Protein AF-A0A376P3B3-F1 (afdb_monomer_lite)

Radius of gyration: 31.74 Å; chains: 1; bounding box: 88×54×71 Å

pLDDT: mean 83.23, std 18.81, range [25.05, 98.31]

Organism: Escherichia coli (NCBI:txid562)

Structure (mmCIF, N/CA/C/O backbone):
data_AF-A0A376P3B3-F1
#
_entry.id   AF-A0A376P3B3-F1
#
loop_
_atom_site.group_PDB
_atom_site.id
_atom_site.type_symbol
_atom_site.label_atom_id
_atom_site.label_alt_id
_atom_site.label_comp_id
_atom_site.label_asym_id
_atom_site.label_entity_id
_atom_site.label_seq_id
_atom_site.pdbx_PDB_ins_code
_atom_site.Cartn_x
_atom_site.Cartn_y
_atom_site.Cartn_z
_atom_site.occupancy
_atom_site.B_iso_or_equiv
_atom_site.auth_seq_id
_atom_site.auth_comp_id
_atom_site.auth_asym_id
_atom_site.auth_atom_id
_atom_site.pdbx_PDB_model_num
ATOM 1 N N . MET A 1 1 ? 23.261 7.729 0.129 1.00 35.28 1 MET A N 1
ATOM 2 C CA . MET A 1 1 ? 24.412 8.262 -0.631 1.00 35.28 1 MET A CA 1
ATOM 3 C C . MET A 1 1 ? 24.903 7.126 -1.506 1.00 35.28 1 MET A C 1
ATOM 5 O O . MET A 1 1 ? 25.152 6.069 -0.953 1.00 35.28 1 MET A O 1
ATOM 9 N N . SER A 1 2 ? 24.934 7.282 -2.832 1.00 41.91 2 SER A N 1
ATOM 10 C CA . SER A 1 2 ? 25.431 6.226 -3.726 1.00 41.91 2 SER A CA 1
ATOM 11 C C . SER A 1 2 ? 26.953 6.179 -3.606 1.00 41.91 2 SER A C 1
ATOM 13 O O . SER A 1 2 ? 27.633 7.089 -4.082 1.00 41.91 2 SER A O 1
ATOM 15 N N . THR A 1 3 ? 27.486 5.179 -2.913 1.00 54.81 3 THR A N 1
ATOM 16 C CA . THR A 1 3 ? 28.921 4.885 -2.882 1.00 54.81 3 THR A CA 1
ATOM 17 C C . THR A 1 3 ? 29.342 4.426 -4.276 1.00 54.81 3 THR A C 1
ATOM 19 O O . THR A 1 3 ? 28.681 3.592 -4.890 1.00 54.81 3 THR A O 1
ATOM 22 N N . LYS A 1 4 ? 30.383 5.046 -4.846 1.00 75.31 4 LYS A N 1
ATOM 23 C CA . LYS A 1 4 ? 30.971 4.575 -6.110 1.00 75.31 4 LYS A CA 1
ATOM 24 C C . LYS A 1 4 ? 31.508 3.154 -5.887 1.00 75.31 4 LYS A C 1
ATOM 26 O O . LYS A 1 4 ? 32.088 2.937 -4.823 1.00 75.31 4 LYS A O 1
ATOM 31 N N . PRO A 1 5 ? 31.360 2.231 -6.852 1.00 83.19 5 PRO A N 1
ATOM 32 C CA . PRO A 1 5 ? 31.843 0.868 -6.686 1.00 83.19 5 PRO A CA 1
ATOM 33 C C . PRO A 1 5 ? 33.360 0.861 -6.475 1.00 83.19 5 PRO A C 1
ATOM 35 O O . PRO A 1 5 ? 34.105 1.568 -7.161 1.00 83.19 5 PRO A O 1
ATOM 38 N N . LEU A 1 6 ? 33.803 0.088 -5.487 1.00 90.88 6 LEU A N 1
ATOM 39 C CA . LEU A 1 6 ? 35.199 -0.043 -5.091 1.00 90.88 6 LEU A CA 1
ATOM 40 C C . LEU A 1 6 ? 35.770 -1.330 -5.662 1.00 90.88 6 LEU A C 1
ATOM 42 O O . LEU A 1 6 ? 35.163 -2.385 -5.525 1.00 90.88 6 LEU A O 1
ATOM 46 N N . PHE A 1 7 ? 36.964 -1.248 -6.243 1.00 94.38 7 PHE A N 1
ATOM 47 C CA . PHE A 1 7 ? 37.738 -2.410 -6.661 1.00 94.38 7 PHE A CA 1
ATOM 48 C C . PHE A 1 7 ? 38.945 -2.546 -5.733 1.00 94.38 7 PHE A C 1
ATOM 50 O O . PHE A 1 7 ? 39.816 -1.673 -5.702 1.00 94.38 7 PHE A O 1
ATOM 57 N N . LEU A 1 8 ? 38.967 -3.601 -4.921 1.00 95.69 8 LEU A N 1
ATOM 58 C CA . LEU A 1 8 ? 40.004 -3.835 -3.922 1.00 95.69 8 LEU A CA 1
ATOM 59 C C . LEU A 1 8 ? 40.966 -4.924 -4.377 1.00 95.69 8 LEU A C 1
ATOM 61 O O . LEU A 1 8 ? 40.551 -5.986 -4.828 1.00 95.69 8 LEU A O 1
ATOM 65 N N . LEU A 1 9 ? 42.256 -4.677 -4.162 1.00 94.81 9 LEU A N 1
ATOM 66 C CA . LEU A 1 9 ? 43.344 -5.628 -4.354 1.00 94.81 9 LEU A CA 1
ATOM 67 C C . LEU A 1 9 ? 43.985 -5.967 -3.006 1.00 94.81 9 LEU A C 1
ATOM 69 O O . LEU A 1 9 ? 44.394 -5.074 -2.258 1.00 94.81 9 LEU A O 1
ATOM 73 N N . ARG A 1 10 ? 44.184 -7.259 -2.734 1.00 94.19 10 ARG A N 1
ATOM 74 C CA . ARG A 1 10 ? 45.140 -7.734 -1.726 1.00 94.19 10 ARG A CA 1
ATOM 75 C C . ARG A 1 10 ? 46.281 -8.468 -2.407 1.00 94.19 10 ARG A C 1
ATOM 77 O O . ARG A 1 10 ? 46.116 -9.578 -2.907 1.00 94.19 10 ARG A O 1
ATOM 84 N N . LYS A 1 11 ? 47.466 -7.856 -2.361 1.00 92.00 11 LYS A N 1
ATOM 85 C CA . LYS A 1 11 ? 48.693 -8.495 -2.841 1.00 92.00 11 LYS A CA 1
ATOM 86 C C . LYS A 1 11 ? 49.168 -9.567 -1.871 1.00 92.00 11 LYS A C 1
ATOM 88 O O . LYS A 1 11 ? 49.251 -9.320 -0.663 1.00 92.00 11 LYS A O 1
ATOM 93 N N . ALA A 1 12 ? 49.522 -10.729 -2.394 1.00 92.50 12 ALA A N 1
ATOM 94 C CA . ALA A 1 12 ? 50.150 -11.791 -1.635 1.00 92.50 12 ALA A CA 1
ATOM 95 C C . ALA A 1 12 ? 51.616 -11.447 -1.329 1.00 92.50 12 ALA A C 1
ATOM 97 O O . ALA A 1 12 ? 52.334 -10.797 -2.096 1.00 92.50 12 ALA A O 1
ATOM 98 N N . LYS A 1 13 ? 52.103 -11.890 -0.170 1.00 90.88 13 LYS A N 1
ATOM 99 C CA . LYS A 1 13 ? 53.523 -11.810 0.178 1.00 90.88 13 LYS A CA 1
ATOM 100 C C . LYS A 1 13 ? 54.270 -12.863 -0.624 1.00 90.88 13 LYS A C 1
ATOM 102 O O . LYS A 1 13 ? 53.897 -14.033 -0.590 1.00 90.88 13 LYS A O 1
ATOM 107 N N . LYS A 1 14 ? 55.391 -12.484 -1.242 1.00 86.06 14 LYS A N 1
ATOM 108 C CA . LYS A 1 14 ? 56.241 -13.407 -2.021 1.00 86.06 14 LYS A CA 1
ATOM 109 C C . LYS A 1 14 ? 56.625 -14.682 -1.254 1.00 86.06 14 LYS A C 1
ATOM 111 O O . LYS A 1 14 ? 56.732 -15.740 -1.854 1.00 86.06 14 LYS A O 1
ATOM 116 N N . SER A 1 15 ? 56.786 -14.597 0.069 1.00 84.62 15 SER A N 1
ATOM 117 C CA . SER A 1 15 ? 57.111 -15.735 0.941 1.00 84.62 15 SER A CA 1
ATOM 118 C C . SER A 1 15 ? 55.970 -16.742 1.140 1.00 84.62 15 SER A C 1
ATOM 120 O O . SER A 1 15 ? 56.205 -17.793 1.721 1.00 84.62 15 SER A O 1
ATOM 122 N N . SER A 1 16 ? 54.741 -16.415 0.731 1.00 87.19 16 SER A N 1
ATOM 123 C CA . SER A 1 16 ? 53.567 -17.277 0.913 1.00 87.19 16 SER A CA 1
ATOM 124 C C . SER A 1 16 ? 53.289 -18.210 -0.266 1.00 87.19 16 SER A C 1
ATOM 126 O O . SER A 1 16 ? 52.623 -19.218 -0.071 1.00 87.19 16 SER A O 1
ATOM 128 N N . GLY A 1 17 ? 53.791 -17.889 -1.465 1.00 84.19 17 GLY A N 1
ATOM 129 C CA . GLY A 1 17 ? 53.490 -18.640 -2.691 1.00 84.19 17 GLY A CA 1
ATOM 130 C C . GLY A 1 17 ? 52.036 -18.529 -3.172 1.00 84.19 17 GLY A C 1
ATOM 131 O O . GLY A 1 17 ? 51.655 -19.243 -4.092 1.00 84.19 17 GLY A O 1
ATOM 132 N N . GLU A 1 18 ? 51.231 -17.659 -2.558 1.00 90.19 18 GLU A N 1
ATOM 133 C CA . GLU A 1 18 ? 49.815 -17.481 -2.881 1.00 90.19 18 GLU A CA 1
ATOM 134 C C . GLU A 1 18 ? 49.608 -16.466 -4.021 1.00 90.19 18 GLU A C 1
ATOM 136 O O . GLU A 1 18 ? 50.423 -15.549 -4.168 1.00 90.19 18 GLU A O 1
ATOM 141 N N . PRO A 1 19 ? 48.518 -16.580 -4.804 1.00 91.06 19 PRO A N 1
ATOM 142 C CA . PRO A 1 19 ? 48.151 -15.577 -5.797 1.00 91.06 19 PRO A CA 1
ATOM 143 C C . PRO A 1 19 ? 47.560 -14.323 -5.139 1.00 91.06 19 PRO A C 1
ATOM 145 O O . PRO A 1 19 ? 46.942 -14.394 -4.069 1.00 91.06 19 PRO A O 1
ATOM 148 N N . ASP A 1 20 ? 47.732 -13.182 -5.811 1.00 93.06 20 ASP A N 1
ATOM 149 C CA . ASP A 1 20 ? 47.011 -11.943 -5.510 1.00 93.06 20 ASP A CA 1
ATOM 150 C C . ASP A 1 20 ? 45.500 -12.161 -5.663 1.00 93.06 20 ASP A C 1
ATOM 152 O O . ASP A 1 20 ? 45.063 -13.032 -6.412 1.00 93.06 20 ASP A O 1
ATOM 156 N N . VAL A 1 21 ? 44.697 -11.367 -4.960 1.00 94.62 21 VAL A N 1
ATOM 157 C CA . VAL A 1 21 ? 43.237 -11.472 -5.033 1.00 94.62 21 VAL A CA 1
ATOM 158 C C . VAL A 1 21 ? 42.595 -10.109 -5.208 1.00 94.62 21 VAL A C 1
ATOM 160 O O . VAL A 1 21 ? 43.044 -9.122 -4.612 1.00 94.62 21 VAL A O 1
ATOM 163 N N . VAL A 1 22 ? 41.521 -10.070 -5.987 1.00 94.56 22 VAL A N 1
ATOM 164 C CA . VAL A 1 22 ? 40.686 -8.883 -6.150 1.00 94.56 22 VAL A CA 1
ATOM 165 C C . VAL A 1 22 ? 39.233 -9.170 -5.805 1.00 94.56 22 VAL A C 1
ATOM 167 O O . VAL A 1 22 ? 38.785 -10.311 -5.888 1.00 94.56 22 VAL A O 1
ATOM 170 N N . LEU A 1 23 ? 38.508 -8.131 -5.405 1.00 95.25 23 LEU A N 1
ATOM 171 C CA . LEU A 1 23 ? 37.059 -8.143 -5.218 1.00 95.25 23 LEU A CA 1
ATOM 172 C C . LEU A 1 23 ? 36.522 -6.746 -5.477 1.00 95.25 23 LEU A C 1
ATOM 174 O O . LEU A 1 23 ? 37.181 -5.759 -5.139 1.00 95.25 23 LEU A O 1
ATOM 178 N N . TRP A 1 24 ? 35.306 -6.662 -6.004 1.00 95.06 24 TRP A N 1
ATOM 179 C CA . TRP A 1 24 ? 34.604 -5.394 -6.097 1.00 95.06 24 TRP A CA 1
ATOM 180 C C . TRP A 1 24 ? 33.202 -5.458 -5.507 1.00 95.06 24 TRP A C 1
ATOM 182 O O . TRP A 1 24 ? 32.565 -6.510 -5.517 1.00 95.06 24 TRP A O 1
ATOM 192 N N . ALA A 1 25 ? 32.759 -4.328 -4.959 1.00 89.69 25 ALA A N 1
ATOM 193 C CA . ALA A 1 25 ? 31.427 -4.150 -4.393 1.00 89.69 25 ALA A CA 1
ATOM 194 C C . ALA A 1 25 ? 31.020 -2.672 -4.407 1.00 89.69 25 ALA A C 1
ATOM 196 O O . ALA A 1 25 ? 31.866 -1.774 -4.457 1.00 89.69 25 ALA A O 1
ATOM 197 N N . SER A 1 26 ? 29.718 -2.422 -4.327 1.00 86.62 26 SER A N 1
ATOM 198 C CA . SER A 1 26 ? 29.108 -1.088 -4.263 1.00 86.62 26 SER A CA 1
ATOM 199 C C . SER A 1 26 ? 28.959 -0.549 -2.830 1.00 86.62 26 SER A C 1
ATOM 201 O O . SER A 1 26 ? 28.267 0.449 -2.610 1.00 86.62 26 SER A O 1
ATOM 203 N N . ASP A 1 27 ? 29.624 -1.179 -1.859 1.00 85.38 27 ASP A N 1
ATOM 204 C CA . ASP A 1 27 ? 29.658 -0.784 -0.449 1.00 85.38 27 ASP A CA 1
ATOM 205 C C . ASP A 1 27 ? 30.809 0.195 -0.136 1.00 85.38 27 ASP A C 1
ATOM 207 O O . ASP A 1 27 ? 31.605 0.577 -0.998 1.00 85.38 27 ASP A O 1
ATOM 211 N N . ASP A 1 28 ? 30.917 0.624 1.123 1.00 88.38 28 ASP A N 1
ATOM 212 C CA . ASP A 1 28 ? 32.071 1.385 1.601 1.00 88.38 28 ASP A CA 1
ATOM 213 C C . ASP A 1 28 ? 33.344 0.511 1.707 1.00 88.38 28 ASP A C 1
ATOM 215 O O . ASP A 1 28 ? 33.310 -0.723 1.635 1.00 88.38 28 ASP A O 1
ATOM 219 N N . PHE A 1 29 ? 34.502 1.158 1.876 1.00 86.81 29 PHE A N 1
ATOM 220 C CA . PHE A 1 29 ? 35.804 0.481 1.900 1.00 86.81 29 PHE A CA 1
ATOM 221 C C . PHE A 1 29 ? 35.938 -0.529 3.048 1.00 86.81 29 PHE A C 1
ATOM 223 O O . PHE A 1 29 ? 36.559 -1.576 2.864 1.00 86.81 29 PHE A O 1
ATOM 230 N N . GLU A 1 30 ? 35.372 -0.242 4.221 1.00 88.94 30 GLU A N 1
ATOM 231 C CA . GLU A 1 30 ? 35.485 -1.092 5.408 1.00 88.94 30 GLU A CA 1
ATOM 232 C C . GLU A 1 30 ? 34.633 -2.358 5.255 1.00 88.94 30 GLU A C 1
ATOM 234 O O . GLU A 1 30 ? 35.120 -3.471 5.486 1.00 88.94 30 GLU A O 1
ATOM 239 N N . SER A 1 31 ? 33.406 -2.201 4.755 1.00 85.88 31 SER A N 1
ATOM 240 C CA . SER A 1 31 ? 32.497 -3.304 4.417 1.00 85.88 31 SER A CA 1
ATOM 241 C C . SER A 1 31 ? 33.056 -4.189 3.294 1.00 85.88 31 SER A C 1
ATOM 243 O O . SER A 1 31 ? 33.112 -5.418 3.422 1.00 85.88 31 SER A O 1
ATOM 245 N N . THR A 1 32 ? 33.569 -3.577 2.221 1.00 87.19 32 THR A N 1
ATOM 246 C CA . THR A 1 32 ? 34.170 -4.300 1.085 1.00 87.19 32 THR A CA 1
ATOM 247 C C . THR A 1 32 ? 35.456 -5.021 1.500 1.00 87.19 32 THR A C 1
ATOM 249 O O . THR A 1 32 ? 35.669 -6.180 1.140 1.00 87.19 32 THR A O 1
ATOM 252 N N . SER A 1 33 ? 36.304 -4.385 2.320 1.00 89.44 33 SER A N 1
ATOM 253 C CA . SER A 1 33 ? 37.523 -5.017 2.841 1.00 89.44 33 SER A CA 1
ATOM 254 C C . SER A 1 33 ? 37.204 -6.175 3.785 1.00 89.44 33 SER A C 1
ATOM 256 O O . SER A 1 33 ? 37.917 -7.173 3.771 1.00 89.44 33 SER A O 1
ATOM 258 N N . THR A 1 34 ? 36.157 -6.066 4.605 1.00 91.06 34 THR A N 1
ATOM 259 C CA . THR A 1 34 ? 35.731 -7.147 5.506 1.00 91.06 34 THR A CA 1
ATOM 260 C C . THR A 1 34 ? 35.194 -8.338 4.714 1.00 91.06 34 THR A C 1
ATOM 262 O O . THR A 1 34 ? 35.509 -9.486 5.031 1.00 91.06 34 THR A O 1
ATOM 265 N N . THR A 1 35 ? 34.443 -8.074 3.642 1.00 88.81 35 THR A N 1
ATOM 266 C CA . THR A 1 35 ? 33.940 -9.101 2.718 1.00 88.81 35 THR A CA 1
ATOM 267 C C . THR A 1 35 ? 35.088 -9.822 2.013 1.00 88.81 35 THR A C 1
ATOM 269 O O . THR A 1 35 ? 35.137 -11.054 2.019 1.00 88.81 35 THR A O 1
ATOM 272 N N . LEU A 1 36 ? 36.066 -9.073 1.495 1.00 92.12 36 LEU A N 1
ATOM 273 C CA . LEU A 1 36 ? 37.284 -9.633 0.911 1.00 92.12 36 LEU A CA 1
ATOM 274 C C . LEU A 1 36 ? 38.049 -10.512 1.917 1.00 92.12 36 LEU A C 1
ATOM 276 O O . LEU A 1 36 ? 38.463 -11.617 1.572 1.00 92.12 36 LEU A O 1
ATOM 280 N N . ASP A 1 37 ? 38.190 -10.077 3.171 1.00 91.75 37 ASP A N 1
ATOM 281 C CA . ASP A 1 37 ? 38.901 -10.831 4.215 1.00 91.75 37 ASP A CA 1
ATOM 282 C C . ASP A 1 37 ? 38.180 -12.127 4.586 1.00 91.75 37 ASP A C 1
ATOM 284 O O . ASP A 1 37 ? 38.808 -13.184 4.700 1.00 91.75 37 ASP A O 1
ATOM 288 N N . TYR A 1 38 ? 36.856 -12.059 4.734 1.00 92.56 38 TYR A N 1
ATOM 289 C CA . TYR A 1 38 ? 36.014 -13.218 5.006 1.00 92.56 38 TYR A CA 1
ATOM 290 C C . TYR A 1 38 ? 36.111 -14.259 3.887 1.00 92.56 38 TYR A C 1
ATOM 292 O O . TYR A 1 38 ? 36.346 -15.437 4.163 1.00 92.56 38 TYR A O 1
ATOM 300 N N . LEU A 1 39 ? 35.971 -13.839 2.627 1.00 87.81 39 LEU A N 1
ATOM 301 C CA . LEU A 1 39 ? 36.014 -14.743 1.477 1.00 87.81 39 LEU A CA 1
ATOM 302 C C . LEU A 1 39 ? 37.406 -15.340 1.275 1.00 87.81 39 LEU A C 1
ATOM 304 O O . LEU A 1 39 ? 37.529 -16.532 0.981 1.00 87.81 39 LEU A O 1
ATOM 308 N N . LEU A 1 40 ? 38.458 -14.560 1.525 1.00 92.19 40 LEU A N 1
ATOM 309 C CA . LEU A 1 40 ? 39.828 -15.053 1.495 1.00 92.19 40 LEU A CA 1
ATOM 310 C C . LEU A 1 40 ? 40.051 -16.159 2.541 1.00 92.19 40 LEU A C 1
ATOM 312 O O . LEU A 1 40 ? 40.581 -17.220 2.211 1.00 92.19 40 LEU A O 1
ATOM 316 N N . VAL A 1 41 ? 39.589 -15.965 3.780 1.00 91.25 41 VAL A N 1
ATOM 317 C CA . VAL A 1 41 ? 39.673 -16.996 4.831 1.00 91.25 41 VAL A CA 1
ATOM 318 C C . VAL A 1 41 ? 38.801 -18.207 4.497 1.00 91.25 41 VAL A C 1
ATOM 320 O O . VAL A 1 41 ? 39.243 -19.345 4.661 1.00 91.25 41 VAL A O 1
ATOM 323 N N . LYS A 1 42 ? 37.593 -17.988 3.967 1.00 89.88 42 LYS A N 1
ATOM 324 C CA . LYS A 1 42 ? 36.675 -19.049 3.526 1.00 89.88 42 LYS A CA 1
ATOM 325 C C . LYS A 1 42 ? 37.273 -19.908 2.407 1.00 89.88 42 LYS A C 1
ATOM 327 O O . LYS A 1 42 ? 37.024 -21.108 2.374 1.00 89.88 42 LYS A O 1
ATOM 332 N N . SER A 1 43 ? 38.108 -19.325 1.544 1.00 86.62 43 SER A N 1
ATOM 333 C CA . SER A 1 43 ? 38.871 -20.050 0.515 1.00 86.62 43 SER A CA 1
ATOM 334 C C . SER A 1 43 ? 40.048 -20.877 1.068 1.00 86.62 43 SER A C 1
ATOM 336 O O . SER A 1 43 ? 40.778 -21.509 0.308 1.00 86.62 43 SER A O 1
ATOM 338 N N . GLY A 1 44 ? 40.246 -20.886 2.393 1.00 86.31 44 GLY A N 1
ATOM 339 C CA . GLY A 1 44 ? 41.294 -21.646 3.076 1.00 86.31 44 GLY A CA 1
ATOM 340 C C . GLY A 1 44 ? 42.637 -20.920 3.184 1.00 86.31 44 GLY A C 1
ATOM 341 O O . GLY A 1 44 ? 43.608 -21.511 3.660 1.00 86.31 44 GLY A O 1
ATOM 342 N N . LYS A 1 45 ? 42.720 -19.646 2.775 1.00 90.12 45 LYS A N 1
ATOM 343 C CA . LYS A 1 45 ? 43.965 -18.867 2.802 1.00 90.12 45 LYS A CA 1
ATOM 344 C C . LYS A 1 45 ? 44.096 -18.038 4.079 1.00 90.12 45 LYS A C 1
ATOM 346 O O . LYS A 1 45 ? 43.121 -17.564 4.658 1.00 90.12 45 LYS A O 1
ATOM 351 N N . LYS A 1 46 ? 45.333 -17.844 4.546 1.00 89.25 46 LYS A N 1
ATOM 352 C CA . LYS A 1 46 ? 45.613 -17.071 5.767 1.00 89.25 46 LYS A CA 1
ATOM 353 C C . LYS A 1 46 ? 45.782 -15.593 5.444 1.00 89.25 46 LYS A C 1
ATOM 355 O O . LYS A 1 46 ? 46.664 -15.234 4.671 1.00 89.25 46 LYS A O 1
ATOM 360 N N . LEU A 1 47 ? 45.048 -14.724 6.136 1.00 89.31 47 LEU A N 1
ATOM 361 C CA . LEU A 1 47 ? 45.148 -13.269 5.960 1.00 89.31 47 LEU A CA 1
ATOM 362 C C . LEU A 1 47 ? 46.577 -12.729 6.187 1.00 89.31 47 LEU A C 1
ATOM 364 O O . LEU A 1 47 ? 46.999 -11.780 5.533 1.00 89.31 47 LEU A O 1
ATOM 368 N N . SER A 1 48 ? 47.363 -13.379 7.057 1.00 90.81 48 SER A N 1
ATOM 369 C CA . SER A 1 48 ? 48.774 -13.046 7.319 1.00 90.81 48 SER A CA 1
ATOM 370 C C . SER A 1 48 ? 49.688 -13.173 6.095 1.00 90.81 48 SER A C 1
ATOM 372 O O . SER A 1 48 ? 50.771 -12.577 6.084 1.00 90.81 48 SER A O 1
ATOM 374 N N . ASN A 1 49 ? 49.268 -13.938 5.084 1.00 92.25 49 ASN A N 1
ATOM 375 C CA . ASN A 1 49 ? 49.993 -14.135 3.830 1.00 92.25 49 ASN A CA 1
ATOM 376 C C . ASN A 1 49 ? 49.810 -12.965 2.858 1.00 92.25 49 ASN A C 1
ATOM 378 O O . ASN A 1 49 ? 50.531 -12.894 1.872 1.00 92.25 49 ASN A O 1
ATOM 382 N N . TYR A 1 50 ? 48.910 -12.027 3.154 1.00 93.50 50 TYR A N 1
ATOM 383 C CA . TYR A 1 50 ? 48.561 -10.907 2.289 1.00 93.50 50 TYR A CA 1
ATOM 384 C C . TYR A 1 50 ? 48.945 -9.569 2.928 1.00 93.50 50 TYR A C 1
ATOM 386 O O . TYR A 1 50 ? 49.080 -9.444 4.150 1.00 93.50 50 TYR A O 1
ATOM 394 N N . PHE A 1 51 ? 49.159 -8.554 2.095 1.00 90.94 51 PHE A N 1
ATOM 395 C CA . PHE A 1 51 ? 49.208 -7.161 2.534 1.00 90.94 51 PHE A CA 1
ATOM 396 C C . PHE A 1 51 ? 47.788 -6.628 2.789 1.00 90.94 51 PHE A C 1
ATOM 398 O O . PHE A 1 51 ? 46.793 -7.302 2.513 1.00 90.94 51 PHE A O 1
ATOM 405 N N . LYS A 1 52 ? 47.688 -5.419 3.356 1.00 89.25 52 LYS A N 1
ATOM 406 C CA . LYS A 1 52 ? 46.395 -4.743 3.537 1.00 89.25 52 LYS A CA 1
ATOM 407 C C . LYS A 1 52 ? 45.729 -4.495 2.180 1.00 89.25 52 LYS A C 1
ATOM 409 O O . LYS A 1 52 ? 46.430 -4.309 1.186 1.00 89.25 52 LYS A O 1
ATOM 414 N N . ALA A 1 53 ? 44.397 -4.486 2.168 1.00 91.38 53 ALA A N 1
ATOM 415 C CA . ALA A 1 53 ? 43.624 -4.160 0.977 1.00 91.38 53 ALA A CA 1
ATOM 416 C C . ALA A 1 53 ? 43.933 -2.733 0.504 1.00 91.38 53 ALA A C 1
ATOM 418 O O . ALA A 1 53 ? 44.065 -1.815 1.318 1.00 91.38 53 ALA A O 1
ATOM 419 N N . VAL A 1 54 ? 44.048 -2.562 -0.809 1.00 90.06 54 VAL A N 1
ATOM 420 C CA . VAL A 1 54 ? 44.251 -1.272 -1.472 1.00 90.06 54 VAL A CA 1
ATOM 421 C C . VAL A 1 54 ? 43.142 -1.094 -2.497 1.00 90.06 54 VAL A C 1
ATOM 423 O O . VAL A 1 54 ? 42.875 -2.012 -3.269 1.00 90.06 54 VAL A O 1
ATOM 426 N N . ALA A 1 55 ? 42.504 0.074 -2.502 1.00 90.75 55 ALA A N 1
ATOM 427 C CA . ALA A 1 55 ? 41.556 0.437 -3.546 1.00 90.75 55 ALA A CA 1
ATOM 428 C C . ALA A 1 55 ? 42.314 0.883 -4.798 1.00 90.75 55 ALA A C 1
ATOM 430 O O . ALA A 1 55 ? 43.208 1.724 -4.706 1.00 90.75 55 ALA A O 1
ATOM 431 N N . THR A 1 56 ? 41.950 0.323 -5.946 1.00 89.88 56 THR A N 1
ATOM 432 C CA . THR A 1 56 ? 42.462 0.711 -7.265 1.00 89.88 56 THR A CA 1
ATOM 433 C C . THR A 1 56 ? 41.359 1.408 -8.062 1.00 89.88 56 THR A C 1
ATOM 435 O O . THR A 1 56 ? 40.194 1.405 -7.657 1.00 89.88 56 THR A O 1
ATOM 438 N N . ASN A 1 57 ? 41.696 1.983 -9.217 1.00 86.94 57 ASN A N 1
ATOM 439 C CA . ASN A 1 57 ? 40.681 2.448 -10.158 1.00 86.94 57 ASN A CA 1
ATOM 440 C C . ASN A 1 57 ? 39.811 1.263 -10.591 1.00 86.94 57 ASN A C 1
ATOM 442 O O . ASN A 1 57 ? 40.310 0.147 -10.768 1.00 86.94 57 ASN A O 1
ATOM 446 N N . PHE A 1 58 ? 38.510 1.511 -10.739 1.00 86.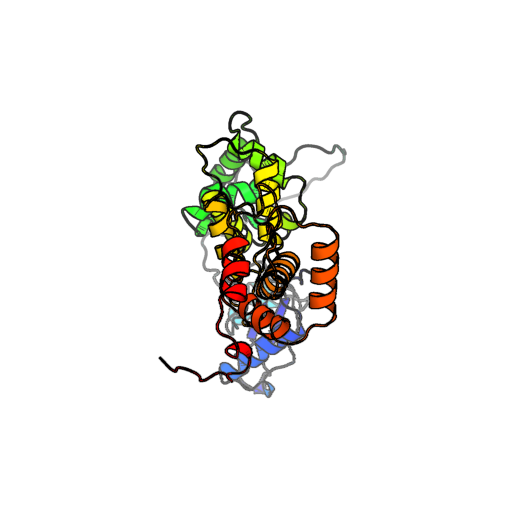38 58 PHE A N 1
ATOM 447 C CA . PHE A 1 58 ? 37.571 0.483 -11.163 1.00 86.38 58 PHE A CA 1
ATOM 448 C C . PHE A 1 58 ? 37.851 0.119 -12.634 1.00 86.38 58 PHE A C 1
ATOM 450 O O . PHE A 1 58 ? 37.770 1.009 -13.486 1.00 86.38 58 PHE A O 1
ATOM 457 N N . PRO A 1 59 ? 38.214 -1.138 -12.949 1.00 84.69 59 PRO A N 1
ATOM 458 C CA . PRO A 1 59 ? 38.519 -1.540 -14.315 1.00 84.69 59 PRO A CA 1
ATOM 459 C C . PRO A 1 59 ? 37.250 -1.509 -15.170 1.00 84.69 59 PRO A C 1
ATOM 461 O O . PRO A 1 59 ? 36.207 -2.004 -14.753 1.00 84.69 59 PRO A O 1
ATOM 464 N N . VAL A 1 60 ? 37.335 -0.956 -16.379 1.00 81.31 60 VAL A N 1
ATOM 465 C CA . VAL A 1 60 ? 36.235 -0.981 -17.355 1.00 81.31 60 VAL A CA 1
ATOM 466 C C . VAL A 1 60 ? 36.537 -2.082 -18.366 1.00 81.31 60 VAL A C 1
ATOM 468 O O . VAL A 1 60 ? 37.095 -1.826 -19.430 1.00 81.31 60 VAL A O 1
ATOM 471 N N . VAL A 1 61 ? 36.248 -3.324 -17.977 1.00 81.00 61 VAL A N 1
ATOM 472 C CA . VAL A 1 61 ? 36.488 -4.532 -18.781 1.00 81.00 61 VAL A CA 1
ATOM 473 C C . VAL A 1 61 ? 35.299 -5.486 -18.663 1.00 81.00 61 VAL A C 1
ATOM 475 O O . VAL A 1 61 ? 34.537 -5.419 -17.698 1.00 81.00 61 VAL A O 1
ATO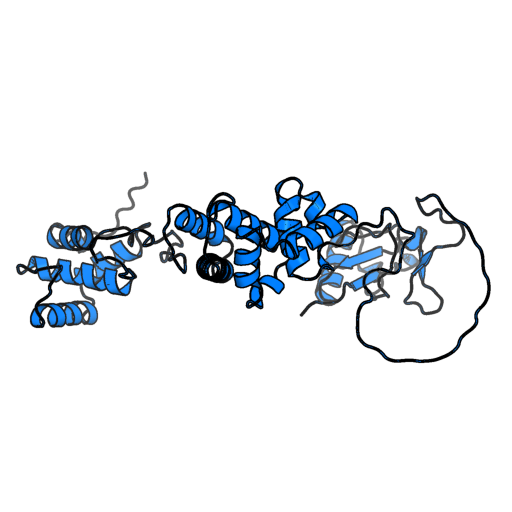M 478 N N . ASN A 1 62 ? 35.130 -6.359 -19.654 1.00 73.25 62 ASN A N 1
ATOM 479 C CA . ASN A 1 62 ? 33.952 -7.224 -19.774 1.00 73.25 62 ASN A CA 1
ATOM 480 C C . ASN A 1 62 ? 34.041 -8.520 -18.946 1.00 73.25 62 ASN A C 1
ATOM 482 O O . ASN A 1 62 ? 33.031 -9.192 -18.772 1.00 73.25 62 ASN A O 1
ATOM 486 N N . ASP A 1 63 ? 35.218 -8.868 -18.422 1.00 81.88 63 ASP A N 1
ATOM 487 C CA . ASP A 1 63 ? 35.504 -10.102 -17.678 1.00 81.88 63 ASP A CA 1
ATOM 488 C C . ASP A 1 63 ? 35.697 -9.858 -16.168 1.00 81.88 63 ASP A C 1
ATOM 490 O O . ASP A 1 63 ? 36.426 -10.583 -15.482 1.00 81.88 63 ASP A O 1
ATOM 494 N N . LEU A 1 64 ? 35.045 -8.818 -15.635 1.00 85.25 64 LEU A N 1
ATOM 495 C CA . LEU A 1 64 ? 34.975 -8.592 -14.193 1.00 85.25 64 LEU A CA 1
ATOM 496 C C . LEU A 1 64 ? 34.307 -9.793 -13.501 1.00 85.25 64 LEU A C 1
ATOM 498 O O . LEU A 1 64 ? 33.283 -10.283 -13.988 1.00 85.25 64 LEU A O 1
ATOM 502 N N . PRO A 1 65 ? 34.824 -10.243 -12.342 1.00 85.88 65 PRO A N 1
ATOM 503 C CA . PRO A 1 65 ? 34.120 -11.240 -11.545 1.00 85.88 65 PRO A CA 1
ATOM 504 C C . PRO A 1 65 ? 32.750 -10.699 -11.103 1.00 85.88 65 PRO A C 1
ATOM 506 O O . PRO A 1 65 ? 32.560 -9.479 -11.073 1.00 85.88 65 PRO A O 1
ATOM 509 N N . PRO A 1 66 ? 31.784 -11.555 -10.733 1.00 87.88 66 PRO A N 1
ATOM 510 C CA . PRO A 1 66 ? 30.536 -11.094 -10.134 1.00 87.88 66 PRO A CA 1
ATOM 511 C C . PRO A 1 66 ? 30.779 -10.223 -8.891 1.00 87.88 66 PRO A C 1
ATOM 513 O O . PRO A 1 66 ? 31.768 -10.390 -8.174 1.00 87.88 66 PRO A O 1
ATOM 516 N N . GLU A 1 67 ? 29.871 -9.281 -8.629 1.00 90.38 67 GLU A N 1
ATOM 517 C CA . GLU A 1 67 ? 29.971 -8.401 -7.461 1.00 90.38 67 GLU A CA 1
ATOM 518 C C . GLU A 1 67 ? 30.035 -9.214 -6.162 1.00 90.38 67 GLU A C 1
ATOM 520 O O . GLU A 1 67 ? 29.227 -10.116 -5.934 1.00 90.38 67 GLU A O 1
ATOM 525 N N . GLY A 1 68 ? 30.995 -8.888 -5.297 1.00 87.44 68 GLY A N 1
ATOM 526 C CA . GLY A 1 68 ? 31.204 -9.591 -4.036 1.00 87.44 68 GLY A CA 1
ATOM 527 C C . GLY A 1 68 ? 31.874 -10.962 -4.168 1.00 87.44 68 GLY A C 1
ATOM 528 O O . GLY A 1 68 ? 32.030 -11.638 -3.153 1.00 87.44 68 GLY A O 1
ATOM 529 N N . GLU A 1 69 ? 32.309 -11.377 -5.361 1.00 90.12 69 GLU A N 1
ATOM 530 C CA . GLU A 1 69 ? 33.116 -12.585 -5.552 1.00 90.12 69 GLU A CA 1
ATOM 531 C C . GLU A 1 69 ? 34.611 -12.251 -5.664 1.00 90.12 69 GLU A C 1
ATOM 533 O O . GLU A 1 69 ? 35.010 -11.217 -6.203 1.00 90.12 69 GLU A O 1
ATOM 538 N N . ILE A 1 70 ? 35.454 -13.127 -5.105 1.00 91.25 70 ILE A N 1
ATOM 539 C CA . ILE A 1 70 ? 36.912 -12.982 -5.170 1.00 91.25 70 ILE A CA 1
ATOM 540 C C . ILE A 1 70 ? 37.464 -13.632 -6.442 1.00 91.25 70 ILE A C 1
ATOM 542 O O . ILE A 1 70 ? 37.127 -14.774 -6.746 1.00 91.25 70 ILE A O 1
ATOM 546 N N . ASP A 1 71 ? 38.374 -12.947 -7.133 1.00 92.31 71 ASP A N 1
ATOM 547 C CA . ASP A 1 71 ? 39.110 -13.495 -8.278 1.00 92.31 71 ASP A CA 1
ATOM 548 C C . ASP A 1 71 ? 40.614 -13.558 -7.965 1.00 92.31 71 ASP A C 1
ATOM 550 O O . ASP A 1 71 ? 41.261 -12.542 -7.703 1.00 92.31 71 ASP A O 1
ATOM 554 N N . PHE A 1 72 ? 41.171 -14.773 -7.977 1.00 90.81 72 PHE A N 1
ATOM 555 C CA . PHE A 1 72 ? 42.608 -15.035 -7.807 1.00 90.81 72 PHE A CA 1
ATOM 556 C C . PHE A 1 72 ? 43.389 -15.017 -9.128 1.00 90.81 72 PHE A C 1
ATOM 558 O O . PHE A 1 72 ? 44.613 -14.917 -9.131 1.00 90.81 72 PHE A O 1
ATOM 565 N N . THR A 1 73 ? 42.683 -15.138 -10.249 1.00 89.62 73 THR A N 1
ATOM 566 C CA . THR A 1 73 ? 43.244 -15.215 -11.604 1.00 89.62 73 THR A CA 1
ATOM 567 C C . THR A 1 73 ? 43.297 -13.851 -12.287 1.00 89.62 73 THR A C 1
ATOM 569 O O . THR A 1 73 ? 43.935 -13.697 -13.325 1.00 89.62 73 THR A O 1
ATOM 572 N N . TRP A 1 74 ? 42.687 -12.825 -11.691 1.00 90.94 74 TRP A N 1
ATOM 573 C CA . TRP A 1 74 ? 42.680 -11.461 -12.219 1.00 90.94 74 TRP A CA 1
ATOM 574 C C . TRP A 1 74 ? 44.081 -10.945 -12.563 1.00 90.94 74 TRP A C 1
ATOM 576 O O . TRP A 1 74 ? 44.331 -10.469 -13.670 1.00 90.94 74 TRP A O 1
ATOM 586 N N . SER A 1 75 ? 45.030 -11.108 -11.637 1.00 87.69 75 SER A N 1
ATOM 587 C CA . SER A 1 75 ? 46.423 -10.689 -11.825 1.00 87.69 75 SER A CA 1
ATOM 588 C C . SER A 1 75 ? 47.186 -11.542 -12.847 1.00 87.69 75 SER A C 1
ATOM 590 O O . SER A 1 75 ? 48.332 -11.227 -13.171 1.00 87.69 75 SER A O 1
ATOM 592 N N . GLU A 1 76 ? 46.610 -12.631 -13.358 1.00 87.25 76 GLU A N 1
ATOM 593 C CA . GLU A 1 76 ? 47.165 -13.406 -14.473 1.00 87.25 76 GLU A CA 1
ATOM 594 C C . GLU A 1 76 ? 46.836 -12.743 -15.815 1.00 87.25 76 GLU A C 1
ATOM 596 O O . GLU A 1 76 ? 47.684 -12.752 -16.707 1.00 87.25 76 GLU A O 1
ATOM 601 N N . ARG A 1 77 ? 45.667 -12.091 -15.919 1.00 86.75 77 ARG A N 1
ATOM 602 C CA . ARG A 1 77 ? 45.191 -11.378 -17.118 1.00 86.75 77 ARG A CA 1
ATOM 603 C C . ARG A 1 77 ? 45.603 -9.907 -17.127 1.00 86.75 77 ARG A C 1
ATOM 605 O O . ARG A 1 77 ? 46.058 -9.391 -18.146 1.00 86.75 77 ARG A O 1
ATOM 612 N N . TYR A 1 78 ? 45.526 -9.252 -15.973 1.00 88.44 78 TYR A N 1
ATOM 613 C CA . TYR A 1 78 ? 45.765 -7.820 -15.826 1.00 88.44 78 TYR A CA 1
ATOM 614 C C . TYR A 1 78 ? 46.986 -7.528 -14.953 1.00 88.44 78 TYR A C 1
ATOM 616 O O . TYR A 1 78 ? 47.371 -8.296 -14.070 1.00 88.44 78 TYR A O 1
ATOM 624 N N . GLN A 1 79 ? 47.621 -6.387 -15.196 1.00 89.00 79 GLN A N 1
ATOM 625 C CA . GLN A 1 79 ? 48.678 -5.834 -14.356 1.00 89.00 79 GLN A CA 1
ATOM 626 C C . GLN A 1 79 ? 48.386 -4.371 -14.036 1.00 89.00 79 GLN A C 1
ATOM 628 O O . GLN A 1 79 ? 47.755 -3.671 -14.819 1.00 89.00 79 GLN A O 1
ATOM 633 N N . LEU A 1 80 ? 48.859 -3.895 -12.885 1.00 87.56 80 LEU A N 1
ATOM 634 C CA . LEU A 1 80 ? 48.786 -2.469 -12.581 1.00 87.56 80 LEU A CA 1
ATOM 635 C C . LEU A 1 80 ? 49.774 -1.695 -13.457 1.00 87.56 80 LEU A C 1
ATOM 637 O O . LEU A 1 80 ? 50.933 -2.100 -13.593 1.00 87.56 80 LEU A O 1
ATOM 641 N N . SER A 1 81 ? 49.315 -0.569 -13.996 1.00 83.94 81 SER A N 1
ATOM 642 C CA . SER A 1 81 ? 50.135 0.372 -14.752 1.00 83.94 81 SER A CA 1
ATOM 643 C C . SER A 1 81 ? 51.189 1.039 -13.852 1.00 83.94 81 SER A C 1
ATOM 645 O O . SER A 1 81 ? 51.257 0.822 -12.636 1.00 83.94 81 SER A O 1
ATOM 647 N N . LYS A 1 82 ? 52.019 1.911 -14.436 1.00 79.44 82 LYS A N 1
ATOM 648 C CA . LYS A 1 82 ? 53.037 2.679 -13.696 1.00 79.44 82 LYS A CA 1
ATOM 649 C C . LYS A 1 82 ? 52.451 3.550 -12.575 1.00 79.44 82 LYS A C 1
ATOM 651 O O . LYS A 1 82 ? 53.172 3.861 -11.631 1.00 79.44 82 LYS A O 1
ATOM 656 N N . ASP A 1 83 ? 51.170 3.909 -12.653 1.00 80.12 83 ASP A N 1
ATOM 657 C CA . ASP A 1 83 ? 50.461 4.673 -11.618 1.00 80.12 83 ASP A CA 1
ATOM 658 C C . ASP A 1 83 ? 50.080 3.842 -10.375 1.00 80.12 83 ASP A C 1
ATOM 660 O O . ASP A 1 83 ? 49.618 4.397 -9.381 1.00 80.12 83 ASP A O 1
ATOM 664 N N . SER A 1 84 ? 50.290 2.519 -10.408 1.00 79.12 84 SER A N 1
ATOM 665 C CA . SER A 1 84 ? 49.893 1.574 -9.355 1.00 79.12 84 SER A CA 1
ATOM 666 C C . SER A 1 84 ? 48.399 1.596 -8.991 1.00 79.12 84 SER A C 1
ATOM 668 O O . SER A 1 84 ? 48.034 1.081 -7.934 1.00 79.12 84 SER A O 1
ATOM 670 N N . MET A 1 85 ? 47.543 2.155 -9.852 1.00 79.38 85 MET A N 1
ATOM 671 C CA . MET A 1 85 ? 46.104 2.331 -9.617 1.00 79.38 85 MET A CA 1
ATOM 672 C C . MET A 1 85 ? 45.239 1.847 -10.778 1.00 79.38 85 MET A C 1
ATOM 674 O O . MET A 1 85 ? 44.130 1.383 -10.539 1.00 79.38 85 MET A O 1
ATOM 678 N N . THR A 1 86 ? 45.713 1.929 -12.015 1.00 85.62 86 THR A N 1
ATOM 679 C CA . THR A 1 86 ? 44.948 1.546 -13.206 1.00 85.62 86 THR A CA 1
ATOM 680 C C . THR A 1 86 ? 45.352 0.151 -13.674 1.00 85.62 86 THR A C 1
ATOM 682 O O . THR A 1 86 ? 46.541 -0.159 -13.738 1.00 85.62 86 THR A O 1
ATOM 685 N N . TRP A 1 87 ? 44.370 -0.699 -13.982 1.00 89.38 87 TRP A N 1
ATOM 686 C CA . TRP A 1 87 ? 44.596 -2.052 -14.495 1.00 89.38 87 TRP A CA 1
ATOM 687 C C . TRP A 1 87 ? 44.702 -2.050 -16.022 1.00 89.38 87 TRP A C 1
ATOM 689 O O . TRP A 1 87 ? 43.829 -1.528 -16.707 1.00 89.38 87 TRP A O 1
ATOM 699 N N . GLU A 1 88 ? 45.759 -2.667 -16.541 1.00 86.81 88 GLU A N 1
ATOM 700 C CA . GLU A 1 88 ? 46.034 -2.830 -17.969 1.00 86.81 88 GLU A CA 1
ATOM 701 C C . GLU A 1 88 ? 46.138 -4.318 -18.311 1.00 86.81 88 GLU A C 1
ATOM 703 O O . GLU A 1 88 ? 46.675 -5.110 -17.531 1.00 86.81 88 GLU A O 1
ATOM 708 N N . LEU A 1 89 ? 45.625 -4.709 -19.479 1.00 84.56 89 LEU A N 1
ATOM 709 C CA . LEU A 1 89 ? 45.726 -6.085 -19.964 1.00 84.56 89 LEU A CA 1
ATOM 710 C C . LEU A 1 89 ? 47.197 -6.429 -20.240 1.00 84.56 89 LEU A C 1
ATOM 712 O O . LEU A 1 89 ? 47.921 -5.655 -20.872 1.00 84.56 89 LEU A O 1
ATOM 716 N N . LYS A 1 90 ? 47.660 -7.590 -19.766 1.00 83.50 90 LYS A N 1
ATOM 717 C CA . LYS A 1 90 ? 49.038 -8.028 -20.008 1.00 83.50 90 LYS A CA 1
ATOM 718 C C . LYS A 1 90 ? 49.272 -8.321 -21.498 1.00 83.50 90 LYS A C 1
ATOM 720 O O . LYS A 1 90 ? 48.416 -8.932 -22.138 1.00 83.50 90 LYS A O 1
ATOM 725 N N . PRO A 1 91 ? 50.451 -7.976 -22.051 1.00 64.25 91 PRO A N 1
ATOM 726 C CA . PRO A 1 91 ? 50.786 -8.300 -23.436 1.00 64.25 91 PRO A CA 1
ATOM 727 C C . PRO A 1 91 ? 50.745 -9.817 -23.674 1.00 64.25 91 PRO A C 1
ATOM 729 O O . PRO A 1 91 ? 51.489 -10.561 -23.038 1.00 64.25 91 PRO A O 1
ATOM 732 N N . GLY A 1 92 ? 49.884 -10.272 -24.590 1.00 60.75 92 GLY A N 1
ATOM 733 C CA . GLY A 1 92 ? 49.742 -11.688 -24.953 1.00 60.75 92 GLY A CA 1
ATOM 734 C C . GLY A 1 92 ? 48.739 -12.498 -24.118 1.00 60.75 92 GLY A C 1
ATOM 735 O O . GLY A 1 92 ? 48.604 -13.695 -24.363 1.00 60.75 92 GLY A O 1
ATOM 736 N N . ALA A 1 93 ? 48.025 -11.883 -23.168 1.00 57.25 93 ALA A N 1
ATOM 737 C CA . ALA A 1 93 ? 46.836 -12.489 -22.571 1.00 57.25 93 ALA A CA 1
ATOM 738 C C . ALA A 1 93 ? 45.666 -12.346 -23.557 1.00 57.25 93 ALA A C 1
ATOM 740 O O . ALA A 1 93 ? 45.380 -11.237 -24.006 1.00 57.25 93 ALA A O 1
ATOM 741 N N . ALA A 1 94 ? 45.025 -13.454 -23.932 1.00 47.34 94 ALA A N 1
ATOM 742 C CA . ALA A 1 94 ? 43.841 -13.406 -24.781 1.00 47.34 94 ALA A CA 1
ATOM 743 C C . ALA A 1 94 ? 42.654 -12.870 -23.959 1.00 47.34 94 ALA A C 1
ATOM 745 O O . ALA A 1 94 ? 42.333 -13.470 -22.930 1.00 47.34 94 ALA A O 1
ATOM 746 N N . PRO A 1 95 ? 41.998 -11.774 -24.375 1.00 51.88 95 PRO A N 1
ATOM 747 C CA . PRO A 1 95 ? 40.611 -11.569 -24.003 1.00 51.88 95 PRO A CA 1
ATOM 748 C C . PRO A 1 95 ? 39.781 -12.640 -24.720 1.00 51.88 95 PRO A C 1
ATOM 750 O O . PRO A 1 95 ? 40.018 -12.912 -25.899 1.00 51.88 95 PRO A O 1
ATOM 753 N N . ASP A 1 96 ? 38.806 -13.240 -24.041 1.00 43.69 96 ASP A N 1
ATOM 754 C CA . ASP A 1 96 ? 37.717 -13.930 -24.737 1.00 43.69 96 ASP A CA 1
ATOM 755 C C . ASP A 1 96 ? 36.848 -12.855 -25.414 1.00 43.69 96 ASP A C 1
ATOM 757 O O . ASP A 1 96 ? 35.793 -12.500 -24.906 1.00 43.69 96 ASP A O 1
ATOM 761 N N . ASP A 1 97 ? 37.337 -12.267 -26.513 1.00 37.72 97 ASP A N 1
ATOM 762 C CA . ASP A 1 97 ? 36.486 -11.945 -27.655 1.00 37.72 97 ASP A CA 1
ATOM 763 C C . ASP A 1 97 ? 37.238 -11.559 -28.936 1.00 37.72 97 ASP A C 1
ATOM 765 O O . ASP A 1 97 ? 38.336 -10.994 -28.949 1.00 37.72 97 ASP A O 1
ATOM 769 N N . VAL A 1 98 ? 36.567 -11.886 -30.037 1.00 37.62 98 VAL A N 1
ATOM 770 C CA . VAL A 1 98 ? 36.927 -11.609 -31.424 1.00 37.62 98 VAL A CA 1
ATOM 771 C C . VAL A 1 98 ? 36.729 -10.119 -31.708 1.00 37.62 98 VAL A C 1
ATOM 773 O O . VAL A 1 98 ? 35.653 -9.590 -31.468 1.00 37.62 98 VAL A O 1
ATOM 776 N N . HIS A 1 99 ? 37.766 -9.499 -32.279 1.00 34.38 99 HIS A N 1
ATOM 777 C CA . HIS A 1 99 ? 37.818 -8.215 -33.006 1.00 34.38 99 HIS A CA 1
ATOM 778 C C . HIS A 1 99 ? 38.842 -7.230 -32.433 1.00 34.38 99 HIS A C 1
ATOM 780 O O . HIS A 1 99 ? 38.523 -6.216 -31.821 1.00 34.38 99 HIS A O 1
ATOM 786 N N . HIS A 1 100 ? 40.108 -7.494 -32.757 1.00 32.81 100 HIS A N 1
ATOM 787 C CA . HIS A 1 100 ? 41.097 -6.437 -32.921 1.00 32.81 100 HIS A CA 1
ATOM 788 C C . HIS A 1 100 ? 41.018 -5.892 -34.346 1.00 32.81 100 HIS A C 1
ATOM 790 O O . HIS A 1 100 ? 41.139 -6.664 -35.299 1.00 32.81 100 HIS A O 1
ATOM 796 N N . GLN A 1 101 ? 40.946 -4.571 -34.496 1.00 30.47 101 GLN A N 1
ATOM 797 C CA . GLN A 1 101 ? 41.691 -3.923 -35.568 1.00 30.47 101 GLN A CA 1
ATOM 798 C C . GLN A 1 101 ? 42.065 -2.485 -35.208 1.00 30.47 101 GLN A C 1
ATOM 800 O O . GLN A 1 101 ? 41.215 -1.624 -34.997 1.00 30.47 101 GLN A O 1
ATOM 805 N N . ASP A 1 102 ? 43.381 -2.280 -35.149 1.00 30.30 102 ASP A N 1
ATOM 806 C CA . ASP A 1 102 ? 44.068 -1.004 -35.296 1.00 30.30 102 ASP A CA 1
ATOM 807 C C . ASP A 1 102 ? 43.517 -0.211 -36.489 1.00 30.30 102 ASP A C 1
ATOM 809 O O . ASP A 1 102 ? 43.408 -0.755 -37.588 1.00 30.30 102 ASP A O 1
ATOM 813 N N . ASN A 1 103 ? 43.325 1.100 -36.324 1.00 30.89 103 ASN A N 1
ATOM 814 C CA . ASN A 1 103 ? 44.221 2.041 -36.996 1.00 30.89 103 ASN A CA 1
ATOM 815 C C . ASN A 1 103 ? 44.109 3.462 -36.433 1.00 30.89 103 ASN A C 1
ATOM 817 O O . ASN A 1 103 ? 43.026 3.980 -36.169 1.00 30.89 103 ASN A O 1
ATOM 821 N N . ALA A 1 104 ? 45.270 4.091 -36.305 1.00 28.70 104 ALA A N 1
ATOM 822 C CA . ALA A 1 104 ? 45.446 5.499 -36.001 1.00 28.70 104 ALA A CA 1
ATOM 823 C C . ALA A 1 104 ? 45.155 6.377 -37.233 1.00 28.70 104 ALA A C 1
ATOM 825 O O . ALA A 1 104 ? 45.500 5.982 -38.342 1.00 28.70 104 ALA A O 1
ATOM 826 N N . GLN A 1 105 ? 44.620 7.591 -37.036 1.00 28.38 105 GLN A N 1
ATOM 827 C CA . GLN A 1 105 ? 45.313 8.849 -37.382 1.00 28.38 105 GLN A CA 1
ATOM 828 C C . GLN A 1 105 ? 44.469 10.118 -37.132 1.00 28.38 105 GLN A C 1
ATOM 830 O O . GLN A 1 105 ? 43.343 10.254 -37.593 1.00 28.38 105 GLN A O 1
ATOM 835 N N . GLU A 1 106 ? 45.126 11.046 -36.428 1.00 27.45 106 GLU A N 1
ATOM 836 C CA . GLU A 1 106 ? 45.199 12.507 -36.615 1.00 27.45 106 GLU A CA 1
ATOM 837 C C . GLU A 1 106 ? 43.932 13.386 -36.671 1.00 27.45 106 GLU A C 1
ATOM 839 O O . GLU A 1 106 ? 43.339 13.658 -37.708 1.00 27.45 106 GLU A O 1
ATOM 844 N N . THR A 1 107 ? 43.651 13.965 -35.501 1.00 27.95 107 THR A N 1
ATOM 845 C CA . THR A 1 107 ? 43.602 15.410 -35.194 1.00 27.95 107 THR A CA 1
ATOM 846 C C . THR A 1 107 ? 43.289 16.409 -36.319 1.00 27.95 107 THR A C 1
ATOM 848 O O . THR A 1 107 ? 44.110 16.646 -37.205 1.00 27.95 107 THR A O 1
ATOM 851 N N . LYS A 1 108 ? 42.223 17.199 -36.118 1.00 26.91 108 LYS A N 1
ATOM 852 C CA . LYS A 1 108 ? 42.278 18.672 -36.212 1.00 26.91 108 LYS A CA 1
ATOM 853 C C . LYS A 1 108 ? 41.093 19.325 -35.494 1.00 26.91 108 LYS A C 1
ATOM 855 O O . LYS A 1 108 ? 39.937 19.071 -35.813 1.00 26.91 108 LYS A O 1
ATOM 860 N N . GLU A 1 109 ? 41.420 20.171 -34.523 1.00 27.34 109 GLU A N 1
ATOM 861 C CA . GLU A 1 109 ? 40.518 21.120 -33.866 1.00 27.34 109 GLU A CA 1
ATOM 862 C C . GLU A 1 109 ? 40.029 22.201 -34.844 1.00 27.34 109 GLU A C 1
ATOM 864 O O . GLU A 1 109 ? 40.784 22.610 -35.728 1.00 27.34 109 GLU A O 1
ATOM 869 N N . LEU A 1 110 ? 38.826 22.746 -34.610 1.00 26.20 110 LEU A N 1
ATOM 870 C CA . LEU A 1 110 ? 38.653 24.152 -34.203 1.00 26.20 110 LEU A CA 1
ATOM 871 C C . LEU A 1 110 ? 37.179 24.517 -33.919 1.00 26.20 110 LEU A C 1
ATOM 873 O O . LEU A 1 110 ? 36.310 24.380 -34.770 1.00 26.20 110 LEU A O 1
ATOM 877 N N . ALA A 1 111 ? 36.995 25.073 -32.718 1.00 27.75 111 ALA A N 1
ATOM 878 C CA . ALA A 1 111 ? 36.164 26.228 -32.355 1.00 27.75 111 ALA A CA 1
ATOM 879 C C . ALA A 1 111 ? 34.626 26.200 -32.535 1.00 27.75 111 ALA A C 1
ATOM 881 O O . ALA A 1 111 ? 34.090 26.532 -33.582 1.00 27.75 111 ALA A O 1
ATOM 882 N N . GLY A 1 112 ? 33.937 26.016 -31.400 1.00 25.05 112 GLY A N 1
ATOM 883 C CA . GLY A 1 112 ? 33.230 27.112 -30.716 1.00 25.05 112 GLY A CA 1
ATOM 884 C C . GLY A 1 112 ? 31.892 27.605 -31.282 1.00 25.05 112 GLY A C 1
ATOM 885 O O . GLY A 1 112 ? 31.861 28.445 -32.174 1.00 25.05 112 GLY A O 1
ATOM 886 N N . GLY A 1 113 ? 30.801 27.219 -30.616 1.00 25.41 113 GLY A N 1
ATOM 887 C CA . GLY A 1 113 ? 29.494 27.877 -30.697 1.00 25.41 113 GLY A CA 1
ATOM 888 C C . GLY A 1 113 ? 28.486 27.201 -29.769 1.00 25.41 113 GLY A C 1
ATOM 889 O O . GLY A 1 113 ? 28.093 26.068 -30.014 1.00 25.41 113 GLY A O 1
ATOM 890 N N . GLN A 1 114 ? 28.126 27.866 -28.670 1.00 34.34 114 GLN A N 1
ATOM 891 C CA . GLN A 1 114 ? 27.074 27.437 -27.746 1.00 34.34 114 GLN A CA 1
ATOM 892 C C . GLN A 1 114 ? 25.712 27.500 -28.435 1.00 34.34 114 GLN A C 1
ATOM 894 O O . GLN A 1 114 ? 25.331 28.578 -28.875 1.00 34.34 114 GLN A O 1
ATOM 899 N N . GLU A 1 115 ? 24.955 26.405 -28.416 1.00 29.53 115 GLU A N 1
ATOM 900 C CA . GLU A 1 115 ? 23.493 26.447 -28.401 1.00 29.53 115 GLU A CA 1
ATOM 901 C C . GLU A 1 115 ? 22.949 25.164 -27.758 1.00 29.53 115 GLU A C 1
ATOM 903 O O . GLU A 1 115 ? 23.254 24.035 -28.135 1.00 29.53 115 GLU A O 1
ATOM 908 N N . GLU A 1 116 ? 22.192 25.375 -26.692 1.00 39.72 116 GLU A N 1
ATOM 909 C CA . GLU A 1 116 ? 21.511 24.383 -25.882 1.00 39.72 116 GLU A CA 1
ATOM 910 C C . GLU A 1 116 ? 20.234 23.969 -26.628 1.00 39.72 116 GLU A C 1
ATOM 912 O O . GLU A 1 116 ? 19.269 24.725 -26.630 1.00 39.72 116 GLU A O 1
ATOM 917 N N . ASN A 1 117 ? 20.243 22.829 -27.331 1.00 33.41 117 ASN A N 1
ATOM 918 C CA . ASN A 1 117 ? 19.080 21.977 -27.636 1.00 33.41 117 ASN A CA 1
ATOM 919 C C . ASN A 1 117 ? 19.479 20.792 -28.539 1.00 33.41 117 ASN A C 1
ATOM 921 O O . ASN A 1 117 ? 20.210 20.954 -29.507 1.00 33.41 117 ASN A O 1
ATOM 925 N N . ALA A 1 118 ? 18.910 19.619 -28.245 1.00 41.56 118 ALA A N 1
ATOM 926 C CA . ALA A 1 118 ? 18.873 18.426 -29.100 1.00 41.56 118 ALA A CA 1
ATOM 927 C C . ALA A 1 118 ? 20.224 17.772 -29.470 1.00 41.56 118 ALA A C 1
ATOM 929 O O . ALA A 1 118 ? 20.699 17.866 -30.595 1.00 41.56 118 ALA A O 1
ATOM 930 N N . GLN A 1 119 ? 20.773 16.958 -28.564 1.00 35.47 119 GLN A N 1
ATOM 931 C CA . GLN A 1 119 ? 21.707 15.900 -28.966 1.00 35.47 119 GLN A CA 1
ATOM 932 C C . GLN A 1 119 ? 21.417 14.602 -28.209 1.00 35.47 119 GLN A C 1
ATOM 934 O O . GLN A 1 119 ? 22.110 14.187 -27.287 1.00 35.47 119 GLN A O 1
ATOM 939 N N . ALA A 1 120 ? 20.332 13.960 -28.623 1.00 38.78 120 ALA A N 1
ATOM 940 C CA . ALA A 1 120 ? 20.124 12.533 -28.446 1.00 38.78 120 ALA A CA 1
ATOM 941 C C . ALA A 1 120 ? 19.745 11.986 -29.821 1.00 38.78 120 ALA A C 1
ATOM 943 O O . ALA A 1 120 ? 18.569 11.808 -30.089 1.00 38.78 120 ALA A O 1
ATOM 944 N N . ASP A 1 121 ? 20.736 11.901 -30.710 1.00 45.84 121 ASP A N 1
ATOM 945 C CA . ASP A 1 121 ? 20.808 10.996 -31.869 1.00 45.84 121 ASP A CA 1
ATOM 946 C C . ASP A 1 121 ? 21.916 11.495 -32.806 1.00 45.84 121 ASP A C 1
ATOM 948 O O . ASP A 1 121 ? 21.686 12.198 -33.783 1.00 45.84 121 ASP A O 1
ATOM 952 N N . ALA A 1 122 ? 23.160 11.156 -32.471 1.00 38.16 122 ALA A N 1
ATOM 953 C CA . ALA A 1 122 ? 24.287 11.242 -33.397 1.00 38.16 122 ALA A CA 1
ATOM 954 C C . ALA A 1 122 ? 25.290 10.126 -33.075 1.00 38.16 122 ALA A C 1
ATOM 956 O O . ALA A 1 122 ? 26.443 10.362 -32.734 1.00 38.16 122 ALA A O 1
ATOM 957 N N . HIS A 1 123 ? 24.810 8.886 -33.135 1.00 38.47 123 HIS A N 1
ATOM 958 C CA . HIS A 1 123 ? 25.655 7.726 -33.397 1.00 38.47 123 HIS A CA 1
ATOM 959 C C . HIS A 1 123 ? 24.850 6.809 -34.317 1.00 38.47 123 HIS A C 1
ATOM 961 O O . HIS A 1 123 ? 24.189 5.865 -33.888 1.00 38.47 123 HIS A O 1
ATOM 967 N N . GLU A 1 124 ? 24.816 7.166 -35.599 1.00 40.66 124 GLU A N 1
ATOM 968 C CA . GLU A 1 124 ? 23.992 6.484 -36.601 1.00 40.66 124 GLU A CA 1
ATOM 969 C C . GLU A 1 124 ? 24.595 5.156 -37.091 1.00 40.66 124 GLU A C 1
ATOM 971 O O . GLU A 1 124 ? 24.062 4.560 -38.015 1.00 40.66 124 GLU A O 1
ATOM 976 N N . ASP A 1 125 ? 25.631 4.642 -36.413 1.00 42.31 125 ASP A N 1
ATOM 977 C CA . ASP A 1 125 ? 26.393 3.465 -36.859 1.00 42.31 125 ASP A CA 1
ATOM 978 C C . ASP A 1 125 ? 26.534 2.335 -35.820 1.00 42.31 125 ASP A C 1
ATOM 980 O O . ASP A 1 125 ? 27.279 1.385 -36.029 1.00 42.31 125 ASP A O 1
ATOM 984 N N . CYS A 1 126 ? 25.789 2.376 -34.706 1.00 49.38 126 CYS A N 1
ATOM 985 C CA . CYS A 1 126 ? 25.586 1.174 -33.889 1.00 49.38 126 CYS A CA 1
ATOM 986 C C . CYS A 1 126 ? 24.145 0.688 -34.034 1.00 49.38 126 CYS A C 1
ATOM 988 O O . CYS A 1 126 ? 23.233 1.148 -33.339 1.00 49.38 126 CYS A O 1
ATOM 990 N N . GLN A 1 127 ? 23.928 -0.227 -34.978 1.00 43.88 127 GLN A N 1
ATOM 991 C CA . GLN A 1 127 ? 22.604 -0.781 -35.264 1.00 43.88 127 GLN A CA 1
ATOM 992 C C . GLN A 1 127 ? 22.018 -1.565 -34.071 1.00 43.88 127 GLN A C 1
ATOM 994 O O . GLN A 1 127 ? 20.800 -1.534 -33.901 1.00 43.88 127 GLN A O 1
ATOM 999 N N . ASP A 1 128 ? 22.866 -2.090 -33.170 1.00 52.31 128 ASP A N 1
ATOM 1000 C CA . ASP A 1 128 ? 22.470 -3.031 -32.105 1.00 52.31 128 ASP A CA 1
ATOM 1001 C C . ASP A 1 128 ? 22.899 -2.661 -30.667 1.00 52.31 128 ASP A C 1
ATOM 1003 O O . ASP A 1 128 ? 22.789 -3.483 -29.760 1.00 52.31 128 ASP A O 1
ATOM 1007 N N . CYS A 1 129 ? 23.345 -1.430 -30.391 1.00 64.69 129 CYS A N 1
ATOM 1008 C CA . CYS A 1 129 ? 23.760 -1.057 -29.031 1.00 64.69 129 CYS A CA 1
ATOM 1009 C C . CYS A 1 129 ? 22.559 -1.013 -28.057 1.00 64.69 129 CYS A C 1
ATOM 1011 O O . CYS A 1 129 ? 21.774 -0.046 -28.007 1.00 64.69 129 CYS A O 1
ATOM 1013 N N . GLU A 1 130 ? 22.417 -2.072 -27.258 1.00 82.12 130 GLU A N 1
ATOM 1014 C CA . GLU A 1 130 ? 21.589 -2.075 -26.059 1.00 82.12 130 GLU A CA 1
ATOM 1015 C C . GLU A 1 130 ? 22.145 -1.069 -25.049 1.00 82.12 130 GLU A C 1
ATOM 1017 O O . GLU A 1 130 ? 23.353 -0.945 -24.858 1.00 82.12 130 GLU A O 1
ATOM 1022 N N . VAL A 1 131 ? 21.257 -0.325 -24.395 1.00 86.25 131 VAL A N 1
ATOM 1023 C CA . VAL A 1 131 ? 21.645 0.606 -23.327 1.00 86.25 131 VAL A CA 1
ATOM 1024 C C . VAL A 1 131 ? 21.050 0.150 -22.012 1.00 86.25 131 VAL A C 1
ATOM 1026 O O . VAL A 1 131 ? 20.011 -0.514 -21.986 1.00 86.25 131 VAL A O 1
ATOM 1029 N N . SER A 1 132 ? 21.682 0.551 -20.913 1.00 89.88 132 SER A N 1
ATOM 1030 C CA . SER A 1 132 ? 21.139 0.286 -19.589 1.00 89.88 132 SER A CA 1
ATOM 1031 C C . SER A 1 132 ? 19.788 0.980 -19.401 1.00 89.88 132 SER A C 1
ATOM 1033 O O . SER A 1 132 ? 19.649 2.183 -19.607 1.00 89.88 132 SER A O 1
ATOM 1035 N N . VAL A 1 133 ? 18.780 0.241 -18.944 1.00 91.12 133 VAL A N 1
ATOM 1036 C CA . VAL A 1 133 ? 17.456 0.792 -18.605 1.00 91.12 133 VAL A CA 1
ATOM 1037 C C . VAL A 1 133 ? 17.564 1.855 -17.506 1.00 91.12 133 VAL A C 1
ATOM 1039 O O . VAL A 1 133 ? 16.778 2.800 -17.474 1.00 91.12 133 VAL A O 1
ATOM 1042 N N . ALA A 1 134 ? 18.559 1.741 -16.620 1.00 87.75 134 ALA A N 1
ATOM 1043 C CA . ALA A 1 134 ? 18.780 2.692 -15.535 1.00 87.75 134 ALA A CA 1
ATOM 1044 C C . ALA A 1 134 ? 19.275 4.069 -16.015 1.00 87.75 134 ALA A C 1
ATOM 1046 O O . ALA A 1 134 ? 19.098 5.046 -15.290 1.00 87.75 134 ALA A O 1
ATOM 1047 N N . THR A 1 135 ? 19.862 4.167 -17.216 1.00 86.81 135 THR A N 1
ATOM 1048 C CA . THR A 1 135 ? 20.343 5.443 -17.778 1.00 86.81 135 THR A CA 1
ATOM 1049 C C . THR A 1 135 ? 19.268 6.190 -18.567 1.00 86.81 135 THR A C 1
ATOM 1051 O O . THR A 1 135 ? 19.473 7.341 -18.951 1.00 86.81 135 THR A O 1
ATOM 1054 N N . LEU A 1 136 ? 18.107 5.568 -18.798 1.00 89.12 136 LEU A N 1
ATOM 1055 C CA . LEU A 1 136 ? 16.972 6.220 -19.441 1.00 89.12 136 LEU A CA 1
ATOM 1056 C C . LEU A 1 136 ? 16.387 7.312 -18.537 1.00 89.12 136 LEU A C 1
ATOM 1058 O O . LEU A 1 136 ? 16.367 7.193 -17.309 1.00 89.12 136 LEU A O 1
ATOM 1062 N N . ARG A 1 137 ? 15.808 8.349 -19.158 1.00 92.06 137 ARG A N 1
ATOM 1063 C CA . ARG A 1 137 ? 14.980 9.328 -18.438 1.00 92.06 137 ARG A CA 1
ATOM 1064 C C . ARG A 1 137 ? 13.885 8.591 -17.677 1.00 92.06 137 ARG A C 1
ATOM 1066 O O . ARG A 1 137 ? 13.341 7.608 -18.172 1.00 92.06 137 ARG A O 1
ATOM 1073 N N . PHE A 1 138 ? 13.524 9.084 -16.498 1.00 93.12 138 PHE A N 1
ATOM 1074 C CA . PHE A 1 138 ? 12.647 8.349 -15.590 1.00 93.12 138 PHE A CA 1
ATOM 1075 C C . PHE A 1 138 ? 11.318 7.889 -16.220 1.00 93.12 138 PHE A C 1
ATOM 1077 O O . PHE A 1 138 ? 10.915 6.744 -16.030 1.00 93.12 138 PHE A O 1
ATOM 1084 N N . THR A 1 139 ? 10.664 8.740 -17.016 1.00 92.38 139 THR A N 1
ATOM 1085 C CA . THR A 1 139 ? 9.422 8.385 -17.722 1.00 92.38 139 THR A CA 1
ATOM 1086 C C . THR A 1 139 ? 9.634 7.242 -18.712 1.00 92.38 139 THR A C 1
ATOM 1088 O O . THR A 1 139 ? 8.867 6.283 -18.718 1.00 92.38 139 THR A O 1
ATOM 1091 N N . GLN A 1 140 ? 10.713 7.285 -19.493 1.00 93.69 140 GLN A N 1
ATOM 1092 C CA . GLN A 1 140 ? 11.073 6.223 -20.434 1.00 93.69 140 GLN A CA 1
ATOM 1093 C C . GLN A 1 140 ? 11.488 4.937 -19.712 1.00 93.69 140 GLN A C 1
ATOM 1095 O O . GLN A 1 140 ? 11.095 3.852 -20.129 1.00 93.69 140 GLN A O 1
ATOM 1100 N N . ARG A 1 141 ? 12.220 5.050 -18.599 1.00 95.00 141 ARG A N 1
ATOM 1101 C CA . ARG A 1 141 ? 12.588 3.929 -17.726 1.00 95.00 141 ARG A CA 1
ATOM 1102 C C . ARG A 1 141 ? 11.348 3.223 -17.170 1.00 95.00 141 ARG A C 1
ATOM 1104 O O . ARG A 1 141 ? 11.241 2.004 -17.277 1.00 95.00 141 ARG A O 1
ATOM 1111 N N . LEU A 1 142 ? 10.392 3.987 -16.632 1.00 95.38 142 LEU A N 1
ATOM 1112 C CA . LEU A 1 142 ? 9.107 3.474 -16.153 1.00 95.38 142 LEU A CA 1
ATOM 1113 C C . LEU A 1 142 ? 8.348 2.766 -17.277 1.00 95.38 142 LEU A C 1
ATOM 1115 O O . LEU A 1 142 ? 7.922 1.633 -17.088 1.00 95.38 142 LEU A O 1
ATOM 1119 N N . LEU A 1 143 ? 8.168 3.420 -18.429 1.00 95.56 143 LEU A N 1
ATOM 1120 C CA . LEU A 1 143 ? 7.405 2.864 -19.548 1.00 95.56 143 LEU A CA 1
ATOM 1121 C C . LEU A 1 143 ? 8.069 1.620 -20.142 1.00 95.56 143 LEU A C 1
ATOM 1123 O O . LEU A 1 143 ? 7.367 0.679 -20.505 1.00 95.56 143 LEU A O 1
ATOM 1127 N N . HIS A 1 144 ? 9.402 1.584 -20.213 1.00 95.31 144 HIS A N 1
ATOM 1128 C CA . HIS A 1 144 ? 10.147 0.414 -20.675 1.00 95.31 144 HIS A CA 1
ATOM 1129 C C . HIS A 1 144 ? 9.897 -0.790 -19.765 1.00 95.31 144 HIS A C 1
ATOM 1131 O O . HIS A 1 144 ? 9.432 -1.826 -20.242 1.00 95.31 144 HIS A O 1
ATOM 1137 N N . ILE A 1 145 ? 10.070 -0.623 -18.451 1.00 95.31 145 ILE A N 1
ATOM 1138 C CA . ILE A 1 145 ? 9.799 -1.677 -17.462 1.00 95.31 145 ILE A CA 1
ATOM 1139 C C . ILE A 1 145 ? 8.315 -2.068 -17.479 1.00 95.31 145 ILE A C 1
ATOM 1141 O O . ILE A 1 145 ? 7.981 -3.253 -17.523 1.00 95.31 145 ILE A O 1
ATOM 1145 N N . PHE A 1 146 ? 7.417 -1.082 -17.532 1.00 93.69 146 PHE A N 1
ATOM 1146 C CA . PHE A 1 146 ? 5.978 -1.305 -17.623 1.00 93.69 146 PHE A CA 1
ATOM 1147 C C . PHE A 1 146 ? 5.603 -2.095 -18.882 1.00 93.69 146 PHE A C 1
ATOM 1149 O O . PHE A 1 146 ? 4.682 -2.900 -18.833 1.00 93.69 146 PHE A O 1
ATOM 1156 N N . THR A 1 147 ? 6.290 -1.920 -20.007 1.00 92.44 147 THR A N 1
ATOM 1157 C CA . THR A 1 147 ? 5.906 -2.563 -21.274 1.00 92.44 147 THR A CA 1
ATOM 1158 C C . THR A 1 147 ? 6.569 -3.927 -21.452 1.00 92.44 147 THR A C 1
ATOM 1160 O O . THR A 1 147 ? 5.895 -4.888 -21.814 1.00 92.44 147 THR A O 1
ATOM 1163 N N . TYR A 1 148 ? 7.866 -4.038 -21.157 1.00 91.88 148 TYR A N 1
ATOM 1164 C CA . TYR A 1 148 ? 8.676 -5.200 -21.537 1.00 91.88 148 TYR A CA 1
ATOM 1165 C C . TYR A 1 148 ? 9.052 -6.110 -20.367 1.00 91.88 148 TYR A C 1
ATOM 1167 O O . TYR A 1 148 ? 8.975 -7.333 -20.493 1.00 91.88 148 TYR A O 1
ATOM 1175 N N . ALA A 1 149 ? 9.413 -5.543 -19.212 1.00 85.19 149 ALA A N 1
ATOM 1176 C CA . ALA A 1 149 ? 9.965 -6.323 -18.100 1.00 85.19 149 ALA A CA 1
ATOM 1177 C C . ALA A 1 149 ? 8.938 -7.244 -17.411 1.00 85.19 149 ALA A C 1
ATOM 1179 O O . ALA A 1 149 ? 9.320 -8.179 -16.708 1.00 85.19 149 ALA A O 1
ATOM 1180 N N . ALA A 1 150 ? 7.640 -7.017 -17.640 1.00 72.31 150 ALA A N 1
ATOM 1181 C CA . ALA A 1 150 ? 6.577 -7.903 -17.165 1.00 72.31 150 ALA A CA 1
ATOM 1182 C C . ALA A 1 150 ? 6.489 -9.226 -17.947 1.00 72.31 150 ALA A C 1
ATOM 1184 O O . ALA A 1 150 ? 6.049 -10.229 -17.391 1.00 72.31 150 ALA A O 1
ATOM 1185 N N . GLY A 1 151 ? 6.876 -9.228 -19.229 1.00 72.69 151 GLY A N 1
ATOM 1186 C CA . GLY A 1 151 ? 6.885 -10.428 -20.071 1.00 72.69 151 GLY A CA 1
ATOM 1187 C C . GLY A 1 151 ? 8.197 -11.205 -19.979 1.00 72.69 151 GLY A C 1
ATOM 1188 O O . GLY A 1 151 ? 8.188 -12.432 -20.004 1.00 72.69 151 GLY A O 1
ATOM 1189 N N . ASP A 1 152 ? 9.317 -10.493 -19.833 1.00 81.94 152 ASP A N 1
ATOM 1190 C CA . ASP A 1 152 ? 10.640 -11.092 -19.686 1.00 81.94 152 ASP A CA 1
ATOM 1191 C C . ASP A 1 152 ? 11.546 -10.190 -18.837 1.00 81.94 152 ASP A C 1
ATOM 1193 O O . ASP A 1 152 ? 11.846 -9.047 -19.197 1.00 81.94 152 ASP A O 1
ATOM 1197 N N . ARG A 1 153 ? 12.005 -10.719 -17.697 1.00 82.06 153 ARG A N 1
ATOM 1198 C CA . ARG A 1 153 ? 12.825 -9.980 -16.728 1.00 82.06 153 ARG A CA 1
ATOM 1199 C C . ARG A 1 153 ? 14.191 -9.576 -17.276 1.00 82.06 153 ARG A C 1
ATOM 1201 O O . ARG A 1 153 ? 14.806 -8.689 -16.691 1.00 82.06 153 ARG A O 1
ATOM 1208 N N . LYS A 1 154 ? 14.657 -10.142 -18.396 1.00 81.06 154 LYS A N 1
ATOM 1209 C CA . LYS A 1 154 ? 15.901 -9.685 -19.044 1.00 81.06 154 LYS A CA 1
ATOM 1210 C C . LYS A 1 154 ? 15.841 -8.203 -19.441 1.00 81.06 154 LYS A C 1
ATOM 1212 O O . LYS A 1 154 ? 16.844 -7.499 -19.377 1.00 81.06 154 LYS A O 1
ATOM 1217 N N . TYR A 1 155 ? 14.642 -7.696 -19.740 1.00 88.06 155 TYR A N 1
ATOM 1218 C CA . TYR A 1 155 ? 14.411 -6.289 -20.075 1.00 88.06 155 TYR A CA 1
ATOM 1219 C C . TYR A 1 155 ? 14.403 -5.361 -18.852 1.00 88.06 155 TYR A C 1
ATOM 1221 O O . TYR A 1 155 ? 14.078 -4.186 -18.975 1.00 88.06 155 TYR A O 1
ATOM 1229 N N . LEU A 1 156 ? 14.760 -5.850 -17.659 1.00 88.31 156 LEU A N 1
ATOM 1230 C CA . LEU A 1 156 ? 14.989 -4.985 -16.501 1.00 88.31 156 LEU A CA 1
ATOM 1231 C C . LEU A 1 156 ? 16.265 -4.168 -16.620 1.00 88.31 156 LEU A C 1
ATOM 1233 O O . LEU A 1 156 ? 16.345 -3.103 -16.016 1.00 88.31 156 LEU A O 1
ATOM 1237 N N . HIS A 1 157 ? 17.269 -4.676 -17.330 1.00 87.75 157 HIS A N 1
ATOM 1238 C CA . HIS A 1 157 ? 18.606 -4.090 -17.317 1.00 87.75 157 HIS A CA 1
ATOM 1239 C C . HIS A 1 157 ? 18.991 -3.498 -18.664 1.00 87.75 157 HIS A C 1
ATOM 1241 O O . HIS A 1 157 ? 19.648 -2.463 -18.674 1.00 87.75 157 HIS A O 1
ATOM 1247 N N . HIS A 1 158 ? 18.509 -4.069 -19.770 1.00 88.88 158 HIS A N 1
ATOM 1248 C CA . HIS A 1 158 ? 18.887 -3.651 -21.116 1.00 88.88 158 HIS A CA 1
ATOM 1249 C C . HIS A 1 158 ? 17.672 -3.273 -21.967 1.00 88.88 158 HIS A C 1
ATOM 1251 O O . HIS A 1 158 ? 16.627 -3.927 -21.928 1.00 88.88 158 HIS A O 1
ATOM 1257 N N . ALA A 1 159 ? 17.821 -2.189 -22.728 1.00 88.81 159 ALA A N 1
ATOM 1258 C CA . ALA A 1 159 ? 16.842 -1.704 -23.687 1.00 88.81 159 ALA A CA 1
ATOM 1259 C C . ALA A 1 159 ? 17.461 -1.650 -25.084 1.00 88.81 159 ALA A C 1
ATOM 1261 O O . ALA A 1 159 ? 18.439 -0.926 -25.290 1.00 88.81 159 ALA A O 1
ATOM 1262 N N . THR A 1 160 ? 16.862 -2.340 -26.055 1.00 90.81 160 THR A N 1
ATOM 1263 C CA . THR A 1 160 ? 17.293 -2.286 -27.463 1.00 90.81 160 THR A CA 1
ATOM 1264 C C . THR A 1 160 ? 16.907 -0.957 -28.118 1.00 90.81 160 THR A C 1
ATOM 1266 O O . THR A 1 160 ? 16.036 -0.233 -27.624 1.00 90.81 160 THR A O 1
ATOM 1269 N N . ARG A 1 161 ? 17.520 -0.618 -29.260 1.00 87.75 161 ARG A N 1
ATOM 1270 C CA . ARG A 1 161 ? 17.175 0.601 -30.016 1.00 87.75 161 ARG A CA 1
ATOM 1271 C C . ARG A 1 161 ? 15.698 0.631 -30.412 1.00 87.75 161 ARG A C 1
ATOM 1273 O O . ARG A 1 161 ? 15.034 1.644 -30.203 1.00 87.75 161 ARG A O 1
ATOM 1280 N N . GLU A 1 162 ? 15.175 -0.484 -30.912 1.00 90.31 162 GLU A N 1
ATOM 1281 C CA . GLU A 1 162 ? 13.768 -0.607 -31.307 1.00 90.31 162 GLU A CA 1
ATOM 1282 C C . GLU A 1 162 ? 12.818 -0.455 -30.115 1.00 90.31 162 GLU A C 1
ATOM 1284 O O . GLU A 1 162 ? 11.815 0.255 -30.200 1.00 90.31 162 GLU A O 1
ATOM 1289 N N . GLN A 1 163 ? 13.177 -1.014 -28.954 1.00 93.06 163 GLN A N 1
ATOM 1290 C CA . GLN A 1 163 ? 12.404 -0.803 -27.734 1.00 93.06 163 GLN A CA 1
ATOM 1291 C C . GLN A 1 163 ? 12.378 0.669 -27.331 1.00 93.06 163 GLN A C 1
ATOM 1293 O O . GLN A 1 163 ? 11.311 1.181 -27.009 1.00 93.06 163 GLN A O 1
ATOM 1298 N N . ARG A 1 164 ? 13.518 1.369 -27.375 1.00 93.19 164 ARG A N 1
ATOM 1299 C CA . ARG A 1 164 ? 13.584 2.800 -27.039 1.00 93.19 164 ARG A CA 1
ATOM 1300 C C . ARG A 1 164 ? 12.770 3.658 -28.000 1.00 93.19 164 ARG A C 1
ATOM 1302 O O . ARG A 1 164 ? 12.041 4.525 -27.531 1.00 93.19 164 ARG A O 1
ATOM 1309 N N . LYS A 1 165 ? 12.833 3.393 -29.310 1.00 92.56 165 LYS A N 1
ATOM 1310 C CA . LYS A 1 165 ? 11.985 4.070 -30.308 1.00 92.56 165 LYS A CA 1
ATOM 1311 C C . LYS A 1 165 ? 10.503 3.870 -29.996 1.00 92.56 165 LYS A C 1
ATOM 1313 O O . LYS A 1 165 ? 9.759 4.847 -29.955 1.00 92.56 165 LYS A O 1
ATOM 1318 N N . HIS A 1 166 ? 10.091 2.634 -29.705 1.00 94.88 166 HIS A N 1
ATOM 1319 C CA . HIS A 1 166 ? 8.711 2.343 -29.321 1.00 94.88 166 HIS A CA 1
ATOM 1320 C C . HIS A 1 166 ? 8.313 3.063 -28.023 1.00 94.88 166 HIS A C 1
ATOM 1322 O O . HIS A 1 166 ? 7.242 3.654 -27.973 1.00 94.88 166 HIS A O 1
ATOM 1328 N N . ILE A 1 167 ? 9.172 3.090 -26.998 1.00 95.88 167 ILE A N 1
ATOM 1329 C CA . ILE A 1 167 ? 8.885 3.812 -25.748 1.00 95.88 167 ILE A CA 1
ATOM 1330 C C . ILE A 1 167 ? 8.785 5.324 -25.966 1.00 95.88 167 ILE A C 1
ATOM 1332 O O . ILE A 1 167 ? 7.903 5.950 -25.388 1.00 95.88 167 ILE A O 1
ATOM 1336 N N . THR A 1 168 ? 9.634 5.917 -26.808 1.00 92.06 168 THR A N 1
ATOM 1337 C CA . THR A 1 168 ? 9.522 7.336 -27.177 1.00 92.06 168 THR A CA 1
ATOM 1338 C C . THR A 1 168 ? 8.207 7.616 -27.901 1.00 92.06 168 THR A C 1
ATOM 1340 O O . THR A 1 168 ? 7.524 8.578 -27.560 1.00 92.06 168 THR A O 1
ATOM 1343 N N . ALA A 1 169 ? 7.808 6.760 -28.847 1.00 94.06 169 ALA A N 1
ATOM 1344 C CA . ALA A 1 169 ? 6.515 6.882 -29.517 1.00 94.06 169 ALA A CA 1
ATOM 1345 C C . ALA A 1 169 ? 5.349 6.755 -28.522 1.00 94.06 169 ALA A C 1
ATOM 1347 O O . ALA A 1 169 ? 4.447 7.585 -28.532 1.00 94.06 169 ALA A O 1
ATOM 1348 N N . LEU A 1 170 ? 5.411 5.781 -27.607 1.00 94.56 170 LEU A N 1
ATOM 1349 C CA . LEU A 1 170 ? 4.401 5.558 -26.571 1.00 94.56 170 LEU A CA 1
ATOM 1350 C C . LEU A 1 170 ? 4.299 6.732 -25.584 1.00 94.56 170 LEU A C 1
ATOM 1352 O O . LEU A 1 170 ? 3.207 7.075 -25.146 1.00 94.56 170 LEU A O 1
ATOM 1356 N N . GLU A 1 171 ? 5.424 7.361 -25.231 1.00 92.31 171 GLU A N 1
ATOM 1357 C CA . GLU A 1 171 ? 5.445 8.556 -24.379 1.00 92.31 171 GLU A CA 1
ATOM 1358 C C . GLU A 1 171 ? 4.741 9.748 -25.054 1.00 92.31 171 GLU A C 1
ATOM 1360 O O . GLU A 1 171 ? 4.082 10.539 -24.374 1.00 92.31 171 GLU A O 1
ATOM 1365 N N . MET A 1 172 ? 4.875 9.875 -26.380 1.00 91.75 172 MET A N 1
ATOM 1366 C CA . MET A 1 172 ? 4.313 10.970 -27.187 1.00 91.75 172 MET A CA 1
ATOM 1367 C C . MET A 1 172 ? 2.894 10.701 -27.705 1.00 91.75 172 MET A C 1
ATOM 1369 O O . MET A 1 172 ? 2.241 11.628 -28.183 1.00 91.75 172 MET A O 1
ATOM 1373 N N . ASP A 1 173 ? 2.404 9.467 -27.600 1.00 93.31 173 ASP A N 1
ATOM 1374 C CA . ASP A 1 173 ? 1.065 9.071 -28.030 1.00 93.31 173 ASP A CA 1
ATOM 1375 C C . ASP A 1 173 ? -0.010 9.705 -27.130 1.00 93.31 173 ASP A C 1
ATOM 1377 O O . ASP A 1 173 ? -0.300 9.231 -26.026 1.00 93.31 173 ASP A O 1
ATOM 1381 N N . GLN A 1 174 ? -0.599 10.804 -27.604 1.00 90.44 174 GLN A N 1
ATOM 1382 C CA . GLN A 1 174 ? -1.652 11.540 -26.900 1.00 90.44 174 GLN A CA 1
ATOM 1383 C C . GLN A 1 174 ? -3.012 10.829 -26.932 1.00 90.44 174 GLN A C 1
ATOM 1385 O O . GLN A 1 174 ? -3.883 11.142 -26.117 1.00 90.44 174 GLN A O 1
ATOM 1390 N N . GLU A 1 175 ? -3.204 9.871 -27.840 1.00 92.38 175 GLU A N 1
ATOM 1391 C CA . GLU A 1 175 ? -4.445 9.103 -27.953 1.00 92.38 175 GLU A CA 1
ATOM 1392 C C . GLU A 1 175 ? -4.502 7.993 -26.892 1.00 92.38 175 GLU A C 1
ATOM 1394 O O . GLU A 1 175 ? -5.582 7.606 -26.428 1.00 92.38 175 GLU A O 1
ATOM 1399 N N . ASN A 1 176 ? -3.340 7.541 -26.410 1.00 91.12 176 ASN A N 1
ATOM 1400 C CA . ASN A 1 176 ? -3.233 6.593 -25.309 1.00 91.12 176 ASN A CA 1
ATOM 1401 C C . ASN A 1 176 ? -3.518 7.239 -23.943 1.00 91.12 176 ASN A C 1
ATOM 1403 O O . ASN A 1 176 ? -2.629 7.502 -23.128 1.00 91.12 176 ASN A O 1
ATOM 1407 N N . SER A 1 177 ? -4.805 7.445 -23.655 1.00 91.50 177 SER A N 1
ATOM 1408 C CA . SER A 1 177 ? -5.258 8.058 -22.398 1.00 91.50 177 SER A CA 1
ATOM 1409 C C . SER A 1 177 ? -4.780 7.339 -21.127 1.00 91.50 177 SER A C 1
ATOM 1411 O O . SER A 1 177 ? -4.578 7.999 -20.110 1.00 91.50 177 SER A O 1
ATOM 1413 N N . TYR A 1 178 ? -4.559 6.018 -21.161 1.00 94.19 178 TYR A N 1
ATOM 1414 C CA . TYR A 1 178 ? -4.040 5.273 -20.009 1.00 94.19 178 TYR A CA 1
ATOM 1415 C C . TYR A 1 178 ? -2.601 5.693 -19.691 1.00 94.19 178 TYR A C 1
ATOM 1417 O O . TYR A 1 178 ? -2.301 6.078 -18.559 1.00 94.19 178 TYR A O 1
ATOM 1425 N N . VAL A 1 179 ? -1.721 5.653 -20.699 1.00 94.25 179 VAL A N 1
ATOM 1426 C CA . VAL A 1 179 ? -0.314 6.044 -20.554 1.00 94.25 179 VAL A CA 1
ATOM 1427 C C . VAL A 1 179 ? -0.210 7.520 -20.196 1.00 94.25 179 VAL A C 1
ATOM 1429 O O . VAL A 1 179 ? 0.491 7.856 -19.245 1.00 94.25 179 VAL A O 1
ATOM 1432 N N . GLN A 1 180 ? -0.955 8.396 -20.874 1.00 93.88 180 GLN A N 1
ATOM 1433 C CA . GLN A 1 180 ? -0.911 9.830 -20.588 1.00 93.88 180 GLN A CA 1
ATOM 1434 C C . GLN A 1 180 ? -1.392 10.155 -19.168 1.00 93.88 180 GLN A C 1
ATOM 1436 O O . GLN A 1 180 ? -0.735 10.923 -18.465 1.00 93.88 180 GLN A O 1
ATOM 1441 N N . ASN A 1 181 ? -2.471 9.531 -18.684 1.00 94.12 181 ASN A N 1
ATOM 1442 C CA . ASN A 1 181 ? -2.949 9.766 -17.319 1.00 94.12 181 ASN A CA 1
ATOM 1443 C C . ASN A 1 181 ? -1.989 9.224 -16.253 1.00 94.12 181 ASN A C 1
ATOM 1445 O O . ASN A 1 181 ? -1.803 9.874 -15.222 1.00 94.12 181 ASN A O 1
ATOM 1449 N N . LEU A 1 182 ? -1.343 8.080 -16.505 1.00 95.50 182 LEU A N 1
ATOM 1450 C CA . LEU A 1 182 ? -0.275 7.569 -15.646 1.00 95.50 182 LEU A CA 1
ATOM 1451 C C . LEU A 1 182 ? 0.918 8.534 -15.621 1.00 95.50 182 LEU A C 1
ATOM 1453 O O . LEU A 1 182 ? 1.385 8.887 -14.539 1.00 95.50 182 LEU A O 1
ATOM 1457 N N . LEU A 1 183 ? 1.379 9.000 -16.788 1.00 94.06 183 LEU A N 1
ATOM 1458 C CA . LEU A 1 183 ? 2.487 9.952 -16.916 1.00 94.06 183 LEU A CA 1
ATOM 1459 C C . LEU A 1 183 ? 2.189 11.284 -16.211 1.00 94.06 183 LEU A C 1
ATOM 1461 O O . LEU A 1 183 ? 3.060 11.826 -15.531 1.00 94.06 183 LEU A O 1
ATOM 1465 N N . LEU A 1 184 ? 0.961 11.796 -16.319 1.00 92.25 184 LEU A N 1
ATOM 1466 C CA . LEU A 1 184 ? 0.521 12.997 -15.604 1.00 92.25 184 LEU A CA 1
ATOM 1467 C C . LEU A 1 184 ? 0.587 12.823 -14.082 1.00 92.25 184 LEU A C 1
ATOM 1469 O O . LEU A 1 184 ? 0.984 13.752 -13.382 1.00 92.25 184 LEU A O 1
ATOM 1473 N N . ALA A 1 185 ? 0.230 11.643 -13.570 1.00 92.88 185 ALA A N 1
ATOM 1474 C CA . ALA A 1 185 ? 0.286 11.357 -12.140 1.00 92.88 185 ALA A CA 1
ATOM 1475 C C . ALA A 1 185 ? 1.726 11.346 -11.608 1.00 92.88 185 ALA A C 1
ATOM 1477 O O . ALA A 1 185 ? 2.012 11.929 -10.564 1.00 92.88 185 ALA A O 1
ATOM 1478 N N . ILE A 1 186 ? 2.629 10.702 -12.347 1.00 91.38 186 ILE A N 1
ATOM 1479 C CA . ILE A 1 186 ? 3.997 10.431 -11.904 1.00 91.38 186 ILE A CA 1
ATOM 1480 C C . ILE A 1 186 ? 4.976 11.592 -12.138 1.00 91.38 186 ILE A C 1
ATOM 1482 O O . ILE A 1 186 ? 5.903 11.760 -11.352 1.00 91.38 186 ILE A O 1
ATOM 1486 N N . ARG A 1 187 ? 4.781 12.432 -13.166 1.00 86.69 187 ARG A N 1
ATOM 1487 C CA . ARG A 1 187 ? 5.683 13.569 -13.463 1.00 86.69 187 ARG A CA 1
ATOM 1488 C C . ARG A 1 187 ? 5.831 14.561 -12.304 1.00 86.69 187 ARG A C 1
ATOM 1490 O O . ARG A 1 187 ? 6.857 15.222 -12.208 1.00 86.69 187 ARG A O 1
ATOM 1497 N N . GLY A 1 188 ? 4.822 14.670 -11.441 1.00 80.62 188 GLY A N 1
ATOM 1498 C CA . GLY A 1 188 ? 4.849 15.537 -10.260 1.00 80.62 188 GLY A CA 1
ATOM 1499 C C . GLY A 1 188 ? 5.425 14.890 -8.995 1.00 80.62 188 GLY A C 1
ATOM 1500 O O . GLY A 1 188 ? 5.312 15.493 -7.933 1.00 80.62 188 GLY A O 1
ATOM 1501 N N . MET A 1 189 ? 5.971 13.671 -9.075 1.00 87.12 189 MET A N 1
ATOM 1502 C CA . MET A 1 189 ? 6.440 12.896 -7.921 1.00 87.12 189 MET A CA 1
ATOM 1503 C C . MET A 1 189 ? 7.953 12.671 -7.999 1.00 87.12 189 MET A C 1
ATOM 1505 O O . MET A 1 189 ? 8.464 12.214 -9.022 1.00 87.12 189 MET A O 1
ATOM 1509 N N . ALA A 1 190 ? 8.670 12.947 -6.910 1.00 87.00 190 ALA A N 1
ATOM 1510 C CA . ALA A 1 190 ? 10.119 12.738 -6.842 1.00 87.00 190 ALA A CA 1
ATOM 1511 C C . ALA A 1 190 ? 10.465 11.333 -6.324 1.00 87.00 190 ALA A C 1
ATOM 1513 O O . ALA A 1 190 ? 11.422 10.708 -6.771 1.00 87.00 190 ALA A O 1
ATOM 1514 N N . GLU A 1 191 ? 9.652 10.802 -5.420 1.00 83.31 191 GLU A N 1
ATOM 1515 C CA . GLU A 1 191 ? 9.850 9.543 -4.708 1.00 83.31 191 GLU A CA 1
ATOM 1516 C C . GLU A 1 191 ? 9.976 8.332 -5.653 1.00 83.31 191 GLU A C 1
ATOM 1518 O O . GLU A 1 191 ? 10.937 7.571 -5.499 1.00 83.31 191 GLU A O 1
ATOM 1523 N N . PRO A 1 192 ? 9.120 8.162 -6.688 1.00 83.38 192 PRO A N 1
ATOM 1524 C CA . PRO A 1 192 ? 9.253 7.063 -7.646 1.00 83.38 192 PRO A CA 1
ATOM 1525 C C . PRO A 1 192 ? 10.600 7.031 -8.387 1.00 83.38 192 PRO A C 1
ATOM 1527 O O . PRO A 1 192 ? 11.049 5.958 -8.789 1.00 83.38 192 PRO A O 1
ATOM 1530 N N . THR A 1 193 ? 11.256 8.186 -8.566 1.00 83.62 193 THR A N 1
ATOM 1531 C CA . THR A 1 193 ? 12.533 8.293 -9.302 1.00 83.62 193 THR A CA 1
ATOM 1532 C C . THR A 1 193 ? 13.694 7.616 -8.575 1.00 83.62 193 THR A C 1
ATOM 1534 O O . THR A 1 193 ? 14.669 7.213 -9.207 1.00 83.62 193 THR A O 1
ATOM 1537 N N . THR A 1 194 ? 13.562 7.447 -7.256 1.00 87.38 194 THR A N 1
ATOM 1538 C CA . THR A 1 194 ? 14.579 6.843 -6.383 1.00 87.38 194 THR A CA 1
ATOM 1539 C C . THR A 1 194 ? 14.555 5.314 -6.397 1.00 87.38 194 THR A C 1
ATOM 1541 O O . THR A 1 194 ? 15.481 4.682 -5.892 1.00 87.38 194 THR A O 1
ATOM 1544 N N . LEU A 1 195 ? 13.512 4.704 -6.975 1.00 89.44 195 LEU A N 1
ATOM 1545 C CA . LEU A 1 195 ? 13.372 3.253 -7.029 1.00 89.44 195 LEU A CA 1
ATOM 1546 C C . LEU A 1 195 ? 14.417 2.628 -7.963 1.00 89.44 195 LEU A C 1
ATOM 1548 O O . LEU A 1 195 ? 14.666 3.126 -9.065 1.00 89.44 195 LEU A O 1
ATOM 1552 N N . ASP A 1 196 ? 14.976 1.485 -7.564 1.00 91.25 196 ASP A N 1
ATOM 1553 C CA . ASP A 1 196 ? 15.734 0.604 -8.458 1.00 91.25 196 ASP A CA 1
ATOM 1554 C C . ASP A 1 196 ? 14.809 -0.098 -9.482 1.00 91.25 196 ASP A C 1
ATOM 1556 O O . ASP A 1 196 ? 13.580 -0.012 -9.400 1.00 91.25 196 ASP A O 1
ATOM 1560 N N . ASN A 1 197 ? 15.376 -0.784 -10.482 1.00 92.88 197 ASN A N 1
ATOM 1561 C CA . ASN A 1 197 ? 14.577 -1.429 -11.538 1.00 92.88 197 ASN A CA 1
ATOM 1562 C C . ASN A 1 197 ? 13.661 -2.541 -10.998 1.00 92.88 197 ASN A C 1
ATOM 1564 O O . ASN A 1 197 ? 12.567 -2.736 -11.524 1.00 92.88 197 ASN A O 1
ATOM 1568 N N . ALA A 1 198 ? 14.059 -3.244 -9.935 1.00 90.75 198 ALA A N 1
ATOM 1569 C CA . ALA A 1 198 ? 13.263 -4.318 -9.349 1.00 90.75 198 ALA A CA 1
ATOM 1570 C C . ALA A 1 198 ? 12.077 -3.771 -8.537 1.00 90.75 198 ALA A C 1
ATOM 1572 O O . ALA A 1 198 ? 10.965 -4.295 -8.609 1.00 90.75 198 ALA A O 1
ATOM 1573 N N . ALA A 1 199 ? 12.281 -2.709 -7.762 1.00 91.50 199 ALA A N 1
ATOM 1574 C CA . ALA A 1 199 ? 11.235 -1.992 -7.050 1.00 91.50 199 ALA A CA 1
ATOM 1575 C C . ALA A 1 199 ? 10.279 -1.295 -8.024 1.00 91.50 199 ALA A C 1
ATOM 1577 O O . ALA A 1 199 ? 9.066 -1.343 -7.814 1.00 91.50 199 ALA A O 1
ATOM 1578 N N . LEU A 1 200 ? 10.805 -0.729 -9.114 1.00 94.06 200 LEU A N 1
ATOM 1579 C CA . LEU A 1 200 ? 10.005 -0.129 -10.176 1.00 94.06 200 LEU A CA 1
ATOM 1580 C C . LEU A 1 200 ? 9.168 -1.182 -10.913 1.00 94.06 200 LEU A C 1
ATOM 1582 O O . LEU A 1 200 ? 7.984 -0.950 -11.130 1.00 94.06 200 LEU A O 1
ATOM 1586 N N . LEU A 1 201 ? 9.717 -2.373 -11.186 1.00 94.50 201 LEU A N 1
ATOM 1587 C CA . LEU A 1 201 ? 8.941 -3.500 -11.716 1.00 94.50 201 LEU A CA 1
ATOM 1588 C C . LEU A 1 201 ? 7.776 -3.855 -10.789 1.00 94.50 201 LEU A C 1
ATOM 1590 O O . LEU A 1 201 ? 6.630 -3.882 -11.234 1.00 94.50 201 LEU A O 1
ATOM 1594 N N . ARG A 1 202 ? 8.043 -4.041 -9.490 1.00 94.94 202 ARG A N 1
ATOM 1595 C CA . ARG A 1 202 ? 6.995 -4.341 -8.498 1.00 94.94 202 ARG A CA 1
ATOM 1596 C C . ARG A 1 202 ? 5.909 -3.263 -8.461 1.00 94.94 202 ARG A C 1
ATOM 1598 O O . ARG A 1 202 ? 4.735 -3.601 -8.339 1.00 94.94 202 ARG A O 1
ATOM 1605 N N . LEU A 1 203 ? 6.286 -1.988 -8.575 1.00 95.88 203 LEU A N 1
ATOM 1606 C CA . LEU A 1 203 ? 5.331 -0.885 -8.674 1.00 95.88 203 LEU A CA 1
ATOM 1607 C C . LEU A 1 203 ? 4.504 -0.989 -9.964 1.00 95.88 203 LEU A C 1
ATOM 1609 O O . LEU A 1 203 ? 3.280 -0.906 -9.906 1.00 95.88 203 LEU A O 1
ATOM 1613 N N . THR A 1 204 ? 5.137 -1.212 -11.119 1.00 95.19 204 THR A N 1
ATOM 1614 C CA . THR A 1 204 ? 4.423 -1.344 -12.401 1.00 95.19 204 THR A CA 1
ATOM 1615 C C . THR A 1 204 ? 3.472 -2.543 -12.425 1.00 95.19 204 THR A C 1
ATOM 1617 O O . THR A 1 204 ? 2.351 -2.412 -12.917 1.00 95.19 204 THR A O 1
ATOM 1620 N N . ASP A 1 205 ? 3.855 -3.673 -11.829 1.00 94.56 205 ASP A N 1
ATOM 1621 C CA . ASP A 1 205 ? 2.994 -4.849 -11.678 1.00 94.56 205 ASP A CA 1
ATOM 1622 C C . ASP A 1 205 ? 1.798 -4.550 -10.769 1.00 94.56 205 ASP A C 1
ATOM 1624 O O . ASP A 1 205 ? 0.662 -4.903 -11.090 1.00 94.56 205 ASP A O 1
ATOM 1628 N N . ALA A 1 206 ? 2.028 -3.841 -9.660 1.00 96.38 206 ALA A N 1
ATOM 1629 C CA . ALA A 1 206 ? 0.966 -3.418 -8.756 1.00 96.38 206 ALA A CA 1
ATOM 1630 C C . ALA A 1 206 ? -0.016 -2.450 -9.441 1.00 96.38 206 ALA A C 1
ATOM 1632 O O . ALA A 1 206 ? -1.230 -2.619 -9.319 1.00 96.38 206 ALA A O 1
ATOM 1633 N N . ILE A 1 207 ? 0.491 -1.493 -10.227 1.00 96.19 207 ILE A N 1
ATOM 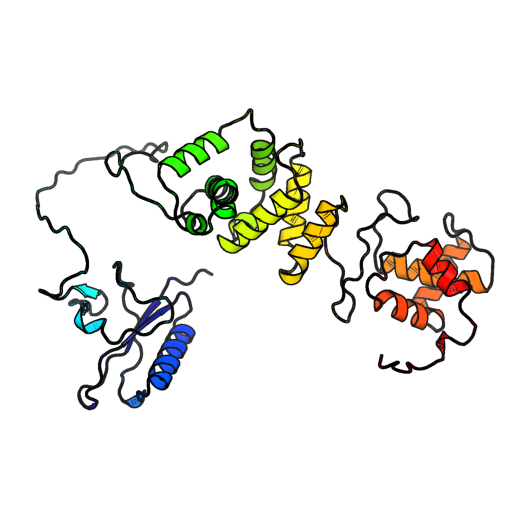1634 C CA . ILE A 1 207 ? -0.328 -0.577 -11.034 1.00 96.19 207 ILE A CA 1
ATOM 1635 C C . ILE A 1 207 ? -1.194 -1.373 -12.014 1.00 96.19 207 ILE A C 1
ATOM 1637 O O . ILE A 1 207 ? -2.403 -1.173 -12.033 1.00 96.19 207 ILE A O 1
ATOM 1641 N N . LYS A 1 208 ? -0.621 -2.313 -12.777 1.00 93.81 208 LYS A N 1
ATOM 1642 C CA . LYS A 1 208 ? -1.382 -3.156 -13.720 1.00 93.81 208 LYS A CA 1
ATOM 1643 C C . LYS A 1 208 ? -2.431 -4.027 -13.034 1.00 93.81 208 LYS A C 1
ATOM 1645 O O . LYS A 1 208 ? -3.485 -4.291 -13.608 1.00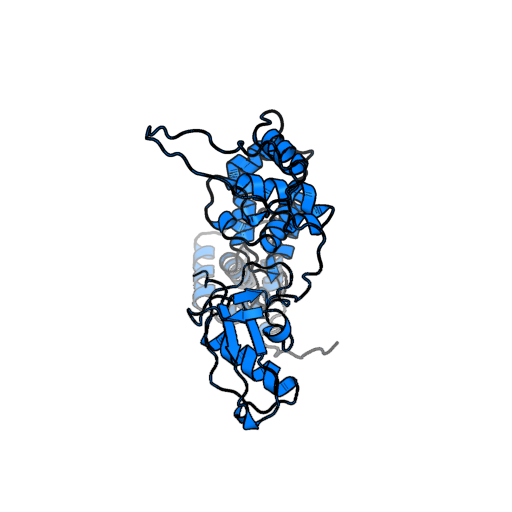 93.81 208 LYS A O 1
ATOM 1650 N N . ALA A 1 209 ? -2.146 -4.495 -11.819 1.00 94.56 209 ALA A N 1
ATOM 1651 C CA . ALA A 1 209 ? -3.071 -5.319 -11.051 1.00 94.56 209 ALA A CA 1
ATOM 1652 C C . ALA A 1 209 ? -4.298 -4.532 -10.557 1.00 94.56 209 ALA A C 1
ATOM 1654 O O . ALA A 1 209 ? -5.381 -5.108 -10.431 1.00 94.56 209 ALA A O 1
ATOM 1655 N N . VAL A 1 210 ? -4.133 -3.239 -10.268 1.00 95.75 210 VAL A N 1
ATOM 1656 C CA . VAL A 1 210 ? -5.199 -2.352 -9.772 1.00 95.75 210 VAL A CA 1
ATOM 1657 C C . VAL A 1 210 ? -5.936 -1.657 -10.917 1.00 95.75 210 VAL A C 1
ATOM 1659 O O . VAL A 1 210 ? -7.168 -1.601 -10.922 1.00 95.75 210 VAL A O 1
ATOM 1662 N N . PHE A 1 211 ? -5.197 -1.150 -11.900 1.00 95.00 211 PHE A N 1
ATOM 1663 C CA . PHE A 1 211 ? -5.700 -0.331 -12.994 1.00 95.00 211 PHE A CA 1
ATOM 1664 C C . PHE A 1 211 ? -5.666 -1.118 -14.303 1.00 95.00 211 PHE A C 1
ATOM 1666 O O . PHE A 1 211 ? -4.630 -1.306 -14.933 1.00 95.00 211 PHE A O 1
ATOM 1673 N N . SER A 1 212 ? -6.838 -1.584 -14.732 1.00 90.75 212 SER A N 1
ATOM 1674 C CA . SER A 1 212 ? -6.975 -2.276 -16.015 1.00 90.75 212 SER A CA 1
ATOM 1675 C C . SER A 1 212 ? -6.687 -1.332 -17.186 1.00 90.75 212 SER A C 1
ATOM 1677 O O . SER A 1 212 ? -7.293 -0.265 -17.266 1.00 90.75 212 SER A O 1
ATOM 1679 N N . ILE A 1 213 ? -5.838 -1.763 -18.122 1.00 87.88 213 ILE A N 1
ATOM 1680 C CA . ILE A 1 213 ? -5.462 -0.999 -19.327 1.00 87.88 213 ILE A CA 1
ATOM 1681 C C . ILE A 1 213 ? -6.678 -0.698 -20.225 1.00 87.88 213 ILE A C 1
ATOM 1683 O O . ILE A 1 213 ? -6.686 0.289 -20.950 1.00 87.88 213 ILE A O 1
ATOM 1687 N N . THR A 1 214 ? -7.746 -1.500 -20.144 1.00 85.81 214 THR A N 1
ATOM 1688 C CA . THR A 1 214 ? -8.966 -1.314 -20.951 1.00 85.81 214 THR A CA 1
ATOM 1689 C C . THR A 1 214 ? -9.962 -0.329 -20.337 1.00 85.81 214 THR A C 1
ATOM 1691 O O . THR A 1 214 ? -11.031 -0.106 -20.902 1.00 85.81 214 THR A O 1
ATOM 1694 N N . LYS A 1 215 ? -9.671 0.219 -19.152 1.00 87.88 215 LYS A N 1
ATOM 1695 C CA . LYS A 1 215 ? -10.535 1.177 -18.455 1.00 87.88 215 LYS A CA 1
ATOM 1696 C C . LYS A 1 215 ? -9.874 2.549 -18.417 1.00 87.88 215 LYS A C 1
ATOM 1698 O O . LYS A 1 215 ? -8.656 2.666 -18.304 1.00 87.88 215 LYS A O 1
ATOM 1703 N N . LYS A 1 216 ? -10.701 3.593 -18.460 1.00 88.44 216 LYS A N 1
ATOM 1704 C CA . LYS A 1 216 ? -10.252 4.971 -18.269 1.00 88.44 216 LYS A CA 1
ATOM 1705 C C . LYS A 1 216 ? -10.119 5.250 -16.773 1.00 88.44 216 LYS A C 1
ATOM 1707 O O . LYS A 1 216 ? -11.124 5.243 -16.068 1.00 88.44 216 LYS A O 1
ATOM 1712 N N . HIS A 1 217 ? -8.897 5.515 -16.326 1.00 92.69 217 HIS A N 1
ATOM 1713 C CA . HIS A 1 217 ? -8.584 5.925 -14.952 1.00 92.69 217 HIS A CA 1
ATOM 1714 C C . HIS A 1 217 ? -8.110 7.368 -14.948 1.00 92.69 217 HIS A C 1
ATOM 1716 O O . HIS A 1 217 ? -7.479 7.815 -15.908 1.00 92.69 217 HIS A O 1
ATOM 1722 N N . GLN A 1 218 ? -8.415 8.101 -13.888 1.00 93.38 218 GLN A N 1
ATOM 1723 C CA . GLN A 1 218 ? -8.031 9.501 -13.755 1.00 93.38 218 GLN A CA 1
ATOM 1724 C C . GLN A 1 218 ? -6.610 9.633 -13.182 1.00 93.38 218 GLN A C 1
ATOM 1726 O O . GLN A 1 218 ? -6.201 8.803 -12.366 1.00 93.38 218 GLN A O 1
ATOM 1731 N N . PRO A 1 219 ? -5.853 10.695 -13.523 1.00 92.44 219 PRO A N 1
ATOM 1732 C CA . PRO A 1 219 ? -4.496 10.895 -13.003 1.00 92.44 219 PRO A CA 1
ATOM 1733 C C . PRO A 1 219 ? -4.407 10.878 -11.468 1.00 92.44 219 PRO A C 1
ATOM 1735 O O . PRO A 1 219 ? -3.454 10.346 -10.901 1.00 92.44 219 PRO A O 1
ATOM 1738 N N . TYR A 1 220 ? -5.418 11.413 -10.771 1.00 92.69 220 TYR A N 1
ATOM 1739 C CA . TYR A 1 220 ? -5.430 11.420 -9.306 1.00 92.69 220 TYR A CA 1
ATOM 1740 C C . TYR A 1 220 ? -5.533 10.008 -8.706 1.00 92.69 220 TYR A C 1
ATOM 1742 O O . TYR A 1 220 ? -5.007 9.776 -7.622 1.00 92.69 220 TYR A O 1
ATOM 1750 N N . GLU A 1 221 ? -6.173 9.053 -9.392 1.00 93.19 221 GLU A N 1
ATOM 1751 C CA . GLU A 1 221 ? -6.301 7.676 -8.902 1.00 93.19 221 GLU A CA 1
ATOM 1752 C C . GLU A 1 221 ? -4.943 6.975 -8.905 1.00 93.19 221 GLU A C 1
ATOM 1754 O O . GLU A 1 221 ? -4.565 6.363 -7.905 1.00 93.19 221 GLU A O 1
ATOM 1759 N N . PHE A 1 222 ? -4.181 7.133 -9.994 1.00 95.69 222 PHE A N 1
ATOM 1760 C CA . PHE A 1 222 ? -2.801 6.659 -10.073 1.00 95.69 222 PHE A CA 1
ATOM 1761 C C . PHE A 1 222 ? -1.936 7.309 -8.998 1.00 95.69 222 PHE A C 1
ATOM 1763 O O . PHE A 1 222 ? -1.244 6.601 -8.274 1.00 95.69 222 PHE A O 1
ATOM 1770 N N . LYS A 1 223 ? -2.006 8.639 -8.856 1.00 94.31 223 LYS A N 1
ATOM 1771 C CA . LYS A 1 223 ? -1.222 9.373 -7.856 1.00 94.31 223 LYS A CA 1
ATOM 1772 C C . LYS A 1 223 ? -1.498 8.854 -6.444 1.00 94.31 223 LYS A C 1
ATOM 1774 O O . LYS A 1 223 ? -0.560 8.508 -5.734 1.00 94.31 223 LYS A O 1
ATOM 1779 N N . ASN A 1 224 ? -2.772 8.736 -6.068 1.00 93.88 224 ASN A N 1
ATOM 1780 C CA . ASN A 1 224 ? -3.170 8.263 -4.743 1.00 93.88 224 ASN A CA 1
ATOM 1781 C C . ASN A 1 224 ? -2.673 6.836 -4.473 1.00 93.88 224 ASN A C 1
ATOM 1783 O O . ASN A 1 224 ? -2.170 6.563 -3.385 1.00 93.88 224 ASN A O 1
ATOM 1787 N N . PHE A 1 225 ? -2.773 5.938 -5.459 1.00 96.31 225 PHE A N 1
ATOM 1788 C CA . PHE A 1 225 ? -2.266 4.574 -5.315 1.00 96.31 225 PHE A CA 1
ATOM 1789 C C . PHE A 1 225 ? -0.744 4.529 -5.190 1.00 96.31 225 PHE A C 1
ATOM 1791 O O . PHE A 1 225 ? -0.229 3.855 -4.304 1.00 96.31 225 PHE A O 1
ATOM 1798 N N . ILE A 1 226 ? -0.024 5.230 -6.072 1.00 96.25 226 ILE A N 1
ATOM 1799 C CA . ILE A 1 226 ? 1.442 5.224 -6.098 1.00 96.25 226 ILE A CA 1
ATOM 1800 C C . ILE A 1 226 ? 1.986 5.792 -4.786 1.00 96.25 226 ILE A C 1
ATOM 1802 O O . ILE A 1 226 ? 2.862 5.170 -4.193 1.00 96.25 226 ILE A O 1
ATOM 1806 N N . SER A 1 227 ? 1.438 6.909 -4.294 1.00 94.75 227 SER A N 1
ATOM 1807 C CA . SER A 1 227 ? 1.806 7.469 -2.987 1.00 94.75 227 SER A CA 1
ATOM 1808 C C . SER A 1 227 ? 1.565 6.464 -1.858 1.00 94.75 227 SER A C 1
ATOM 1810 O O . SER A 1 227 ? 2.503 6.122 -1.144 1.00 94.75 227 SER A O 1
ATOM 1812 N N . ALA A 1 228 ? 0.357 5.893 -1.766 1.00 93.69 228 ALA A N 1
ATOM 1813 C CA . ALA A 1 228 ? 0.043 4.889 -0.748 1.00 93.69 228 ALA A CA 1
ATOM 1814 C C . ALA A 1 228 ? 0.981 3.669 -0.820 1.00 93.69 228 ALA A C 1
ATOM 1816 O O . ALA A 1 228 ? 1.411 3.142 0.203 1.00 93.69 228 ALA A O 1
ATOM 1817 N N . TRP A 1 229 ? 1.327 3.215 -2.027 1.00 96.06 229 TRP A N 1
ATOM 1818 C CA . TRP A 1 229 ? 2.206 2.065 -2.239 1.00 96.06 229 TRP A CA 1
ATOM 1819 C C . TRP A 1 229 ? 3.653 2.343 -1.830 1.00 96.06 229 TRP A C 1
ATOM 1821 O O . TRP A 1 229 ? 4.302 1.468 -1.252 1.00 96.06 229 TRP A O 1
ATOM 1831 N N . LEU A 1 230 ? 4.159 3.545 -2.110 1.00 93.44 230 LEU A N 1
ATOM 1832 C CA . LEU A 1 230 ? 5.504 3.968 -1.721 1.00 93.44 230 LEU A CA 1
ATOM 1833 C C . LEU A 1 230 ? 5.635 4.111 -0.204 1.00 93.44 230 LEU A C 1
ATOM 1835 O O . LEU A 1 230 ? 6.607 3.596 0.351 1.00 93.44 230 LEU A O 1
ATOM 1839 N N . ASP A 1 231 ? 4.627 4.704 0.440 1.00 91.38 231 ASP A N 1
ATOM 1840 C CA . ASP A 1 231 ? 4.555 4.900 1.895 1.00 91.38 231 ASP A CA 1
ATOM 1841 C C . ASP A 1 231 ? 4.317 3.590 2.666 1.00 91.38 231 ASP A C 1
ATOM 1843 O O . ASP A 1 231 ? 4.525 3.513 3.877 1.00 91.38 231 ASP A O 1
ATOM 1847 N N . THR A 1 232 ? 3.878 2.536 1.973 1.00 90.12 232 THR A N 1
ATOM 1848 C CA . THR A 1 232 ? 3.629 1.222 2.568 1.00 90.12 232 THR A CA 1
ATOM 1849 C C . THR A 1 232 ? 4.916 0.398 2.657 1.00 90.12 232 THR A C 1
ATOM 1851 O O . THR A 1 232 ? 5.671 0.265 1.685 1.00 90.12 232 THR A O 1
ATOM 1854 N N . GLU A 1 233 ? 5.131 -0.230 3.818 1.00 87.12 233 GLU A N 1
ATOM 1855 C CA . GLU A 1 233 ? 6.233 -1.166 4.051 1.00 87.12 233 GLU A CA 1
ATOM 1856 C C . GLU A 1 233 ? 6.256 -2.290 3.011 1.00 87.12 233 GLU A C 1
ATOM 1858 O O . GLU A 1 233 ? 5.216 -2.784 2.571 1.00 87.12 233 GLU A O 1
ATOM 1863 N N . HIS A 1 234 ? 7.454 -2.754 2.640 1.00 85.00 234 HIS A N 1
ATOM 1864 C CA . HIS A 1 234 ? 7.621 -3.733 1.563 1.00 85.00 234 HIS A CA 1
ATOM 1865 C C . HIS A 1 234 ? 6.743 -4.987 1.730 1.00 85.00 234 HIS A C 1
ATOM 1867 O O . HIS A 1 234 ? 6.141 -5.452 0.761 1.00 85.00 234 HIS A O 1
ATOM 1873 N N . ILE A 1 235 ? 6.617 -5.480 2.965 1.00 86.81 235 ILE A N 1
ATOM 1874 C CA . ILE A 1 235 ? 5.823 -6.664 3.321 1.00 86.81 235 ILE A CA 1
ATOM 1875 C C . ILE A 1 235 ? 4.304 -6.458 3.176 1.00 86.81 235 ILE A C 1
ATOM 1877 O O . ILE A 1 235 ? 3.574 -7.434 3.021 1.00 86.81 235 ILE A O 1
ATOM 1881 N N . ASP A 1 236 ? 3.822 -5.211 3.174 1.00 87.25 236 ASP A N 1
ATOM 1882 C CA . ASP A 1 236 ? 2.398 -4.863 3.066 1.00 87.25 236 ASP A CA 1
ATOM 1883 C C . ASP A 1 236 ? 1.960 -4.401 1.682 1.00 87.25 236 ASP A C 1
ATOM 1885 O O . ASP A 1 236 ? 0.764 -4.380 1.389 1.00 87.25 236 ASP A O 1
ATOM 1889 N N . ARG A 1 237 ? 2.896 -4.069 0.791 1.00 91.75 237 ARG A N 1
ATOM 1890 C CA . ARG A 1 237 ? 2.577 -3.585 -0.563 1.00 91.75 237 ARG A CA 1
ATOM 1891 C C . ARG A 1 237 ? 1.676 -4.546 -1.338 1.00 91.75 237 ARG A C 1
ATOM 1893 O O . ARG A 1 237 ? 0.785 -4.117 -2.072 1.00 91.75 237 ARG A O 1
ATOM 1900 N N . GLY A 1 238 ? 1.862 -5.853 -1.144 1.00 91.56 238 GLY A N 1
ATOM 1901 C CA . GLY A 1 238 ? 0.997 -6.878 -1.730 1.00 91.56 238 GLY A CA 1
ATOM 1902 C C . GLY A 1 238 ? -0.432 -6.849 -1.177 1.00 91.56 238 GLY A C 1
ATOM 1903 O O . GLY A 1 238 ? -1.385 -7.046 -1.931 1.00 91.56 238 GLY A O 1
ATOM 1904 N N . LEU A 1 239 ? -0.598 -6.572 0.117 1.00 89.56 239 LEU A N 1
ATOM 1905 C CA . LEU A 1 239 ? -1.908 -6.445 0.752 1.00 89.56 239 LEU A CA 1
ATOM 1906 C C . LEU A 1 239 ? -2.610 -5.152 0.319 1.00 89.56 239 LEU A C 1
ATOM 1908 O O . LEU A 1 239 ? -3.766 -5.211 -0.093 1.00 89.56 239 LEU A O 1
ATOM 1912 N N . LEU A 1 240 ? -1.891 -4.025 0.283 1.00 92.31 240 LEU A N 1
ATOM 1913 C CA . LEU A 1 240 ? -2.400 -2.759 -0.253 1.00 92.31 240 LEU A CA 1
ATOM 1914 C C . LEU A 1 240 ? -2.917 -2.930 -1.689 1.00 92.31 240 LEU A C 1
ATOM 1916 O O . LEU A 1 240 ? -4.039 -2.543 -2.006 1.00 92.31 240 LEU A O 1
ATOM 1920 N N . THR A 1 241 ? -2.130 -3.588 -2.544 1.00 94.50 241 THR A N 1
ATOM 1921 C CA . THR A 1 241 ? -2.507 -3.867 -3.939 1.00 94.50 241 THR A CA 1
ATOM 1922 C C . THR A 1 241 ? -3.792 -4.702 -4.023 1.00 94.50 241 THR A C 1
ATOM 1924 O O . THR A 1 241 ? -4.650 -4.438 -4.865 1.00 94.50 241 THR A O 1
ATOM 1927 N N . LYS A 1 242 ? -3.968 -5.695 -3.136 1.00 91.06 242 LYS A N 1
ATOM 1928 C CA . LYS A 1 242 ? -5.194 -6.512 -3.074 1.00 91.06 242 LYS A CA 1
ATOM 1929 C C . LYS A 1 242 ? -6.416 -5.687 -2.674 1.00 91.06 242 LYS A C 1
ATOM 1931 O O . LYS A 1 242 ? -7.463 -5.856 -3.292 1.00 91.06 242 LYS A O 1
ATOM 1936 N N . GLU A 1 243 ? -6.289 -4.808 -1.685 1.00 88.00 243 GLU A N 1
ATOM 1937 C CA . GLU A 1 243 ? -7.386 -3.933 -1.256 1.00 88.00 243 GLU A CA 1
ATOM 1938 C C . GLU A 1 243 ? -7.786 -2.955 -2.366 1.00 88.00 243 GLU A C 1
ATOM 1940 O O . GLU A 1 243 ? -8.955 -2.891 -2.753 1.00 88.00 243 GLU A O 1
ATOM 1945 N N . TRP A 1 244 ? -6.813 -2.309 -3.008 1.00 92.06 244 TRP A N 1
ATOM 1946 C CA . TRP A 1 244 ? -7.079 -1.424 -4.143 1.00 92.06 244 TRP A CA 1
ATOM 1947 C C . TRP A 1 244 ? -7.716 -2.145 -5.331 1.00 92.06 244 TRP A C 1
ATOM 1949 O O . TRP A 1 244 ? -8.603 -1.593 -5.987 1.00 92.06 244 TRP A O 1
ATOM 1959 N N . ARG A 1 245 ? -7.336 -3.399 -5.588 1.00 92.19 245 ARG A N 1
ATOM 1960 C CA . ARG A 1 245 ? -7.965 -4.225 -6.625 1.00 92.19 245 ARG A CA 1
ATOM 1961 C C . ARG A 1 245 ? -9.435 -4.542 -6.320 1.00 92.19 245 ARG A C 1
ATOM 1963 O O . ARG A 1 245 ? -10.220 -4.670 -7.255 1.00 92.19 245 ARG A O 1
ATOM 1970 N N . LYS A 1 246 ? -9.825 -4.637 -5.042 1.00 86.81 246 LYS A N 1
ATOM 1971 C CA . LYS A 1 246 ? -11.234 -4.785 -4.623 1.00 86.81 246 LYS A CA 1
ATOM 1972 C C . LYS A 1 246 ? -12.037 -3.481 -4.733 1.00 86.81 246 LYS A C 1
ATOM 1974 O O . LYS A 1 246 ? -13.254 -3.521 -4.613 1.00 86.81 246 LYS A O 1
ATOM 1979 N N . GLY A 1 247 ? -11.374 -2.347 -4.971 1.00 84.62 247 GLY A N 1
ATOM 1980 C CA . GLY A 1 247 ? -11.987 -1.015 -4.984 1.00 84.62 247 GLY A CA 1
ATOM 1981 C C . GLY A 1 247 ? -11.777 -0.226 -3.690 1.00 84.62 247 GLY A C 1
ATOM 1982 O O . GLY A 1 247 ? -12.127 0.949 -3.641 1.00 84.62 247 GLY A O 1
ATOM 1983 N N . ASN A 1 248 ? -11.143 -0.822 -2.679 1.00 82.88 248 ASN A N 1
ATOM 1984 C CA . ASN A 1 248 ? -10.878 -0.177 -1.399 1.00 82.88 248 ASN A CA 1
ATOM 1985 C C . ASN A 1 248 ? -9.672 0.762 -1.544 1.00 82.88 248 ASN A C 1
ATOM 1987 O O . ASN A 1 248 ? -8.528 0.322 -1.666 1.00 82.88 248 ASN A O 1
ATOM 1991 N N . ARG A 1 249 ? -9.921 2.075 -1.574 1.00 86.25 249 ARG A N 1
ATOM 1992 C CA . ARG A 1 249 ? -8.910 3.125 -1.808 1.00 86.25 249 ARG A CA 1
ATOM 1993 C C . ARG A 1 249 ? -8.164 3.506 -0.521 1.00 86.25 249 ARG A C 1
ATOM 1995 O O . ARG A 1 249 ? -8.111 4.671 -0.144 1.00 86.25 249 ARG A O 1
ATOM 2002 N N . VAL A 1 250 ? -7.621 2.507 0.172 1.00 85.25 250 VAL A N 1
ATOM 2003 C CA . VAL A 1 250 ? -6.913 2.682 1.452 1.00 85.25 250 VAL A CA 1
ATOM 2004 C C . VAL A 1 250 ? -5.567 3.388 1.270 1.00 85.25 250 VAL A C 1
ATOM 2006 O O . VAL A 1 250 ? -4.825 3.089 0.339 1.00 85.25 250 VAL A O 1
ATOM 2009 N N . SER A 1 251 ? -5.212 4.303 2.171 1.00 85.12 251 SER A N 1
ATOM 2010 C CA . SER A 1 251 ? -3.919 5.005 2.126 1.00 85.12 251 SER A CA 1
ATOM 2011 C C . SER A 1 251 ? -2.780 4.235 2.799 1.00 85.12 251 SER A C 1
ATOM 2013 O O . SER A 1 251 ? -1.619 4.457 2.471 1.00 85.12 251 SER A O 1
ATOM 2015 N N . ARG A 1 252 ? -3.093 3.329 3.733 1.00 84.31 252 ARG A N 1
ATOM 2016 C CA . ARG A 1 252 ? -2.115 2.529 4.478 1.00 84.31 252 ARG A CA 1
ATOM 2017 C C . ARG A 1 252 ? -2.738 1.217 4.950 1.00 84.31 252 ARG A C 1
ATOM 2019 O O . ARG A 1 252 ? -3.945 1.150 5.174 1.00 84.31 252 ARG A O 1
ATOM 2026 N N . ILE A 1 253 ? -1.906 0.198 5.149 1.00 86.50 253 ILE A N 1
ATOM 2027 C CA . ILE A 1 253 ? -2.285 -1.019 5.871 1.00 86.50 253 ILE A CA 1
ATOM 2028 C C . ILE A 1 253 ? -2.105 -0.805 7.374 1.00 86.50 253 ILE A C 1
ATOM 2030 O O . ILE A 1 253 ? -1.025 -0.441 7.838 1.00 86.50 253 ILE A O 1
ATOM 2034 N N . THR A 1 254 ? -3.163 -1.048 8.142 1.00 84.50 254 THR A N 1
ATOM 2035 C CA . THR A 1 254 ? -3.103 -1.017 9.606 1.00 84.50 254 THR A CA 1
ATOM 2036 C C . THR A 1 254 ? -2.795 -2.415 10.127 1.00 84.50 254 THR A C 1
ATOM 2038 O O . THR A 1 254 ? -3.403 -3.393 9.691 1.00 84.50 254 THR A O 1
ATOM 2041 N N . ARG A 1 255 ? -1.867 -2.519 11.081 1.00 86.12 255 ARG A N 1
ATOM 2042 C CA . ARG A 1 255 ? -1.516 -3.778 11.746 1.00 86.12 255 ARG A CA 1
ATOM 2043 C C . ARG A 1 255 ? -1.864 -3.769 13.226 1.00 86.12 255 ARG A C 1
ATOM 2045 O O . ARG A 1 255 ? -1.872 -2.719 13.864 1.00 86.12 255 ARG A O 1
ATOM 2052 N N . THR A 1 256 ? -2.128 -4.957 13.756 1.00 86.69 256 THR A N 1
ATOM 2053 C CA . THR A 1 256 ? -2.248 -5.211 15.193 1.00 86.69 256 THR A CA 1
ATOM 2054 C C . THR A 1 256 ? -0.862 -5.225 15.848 1.00 86.69 256 THR A C 1
ATOM 2056 O O . THR A 1 256 ? 0.166 -5.297 15.171 1.00 86.69 256 THR A O 1
ATOM 2059 N N . THR A 1 257 ? -0.811 -5.218 17.182 1.00 85.81 257 THR A N 1
ATOM 2060 C CA . THR A 1 257 ? 0.447 -5.321 17.949 1.00 85.81 257 THR A CA 1
ATOM 2061 C C . THR A 1 257 ? 1.223 -6.614 17.684 1.00 85.81 257 THR A C 1
ATOM 2063 O O . THR A 1 257 ? 2.443 -6.628 17.814 1.00 85.81 257 THR A O 1
ATOM 2066 N N . SER A 1 258 ? 0.539 -7.688 17.279 1.00 85.25 258 SER A N 1
ATOM 2067 C CA . SER A 1 258 ? 1.154 -8.958 16.872 1.00 85.25 258 SER A CA 1
ATOM 2068 C C . SER A 1 258 ? 1.639 -8.972 15.416 1.00 85.25 258 SER A C 1
ATOM 2070 O O . SER A 1 258 ? 2.165 -9.983 14.959 1.00 85.25 258 SER A O 1
ATOM 2072 N N . GLY A 1 259 ? 1.460 -7.875 14.672 1.00 83.88 259 GLY A N 1
ATOM 2073 C CA . GLY A 1 259 ? 1.839 -7.760 13.263 1.00 83.88 259 GLY A CA 1
ATOM 2074 C C . GLY A 1 259 ? 0.811 -8.328 12.276 1.00 83.88 259 GLY A C 1
ATOM 2075 O O . GLY A 1 259 ? 1.052 -8.313 11.067 1.00 83.88 259 GLY A O 1
ATOM 2076 N N . ALA A 1 260 ? -0.346 -8.805 12.747 1.00 87.12 260 ALA A N 1
ATOM 2077 C CA . ALA A 1 260 ? -1.427 -9.250 11.871 1.00 87.12 260 ALA A CA 1
ATOM 2078 C C . ALA A 1 260 ? -2.124 -8.053 11.200 1.00 87.12 260 ALA A C 1
ATOM 2080 O O . ALA A 1 260 ? -2.117 -6.943 11.727 1.00 87.12 260 ALA A O 1
ATOM 2081 N N . ASN A 1 261 ? -2.753 -8.267 10.040 1.00 86.38 261 ASN A N 1
ATOM 2082 C CA . ASN A 1 261 ? -3.577 -7.236 9.404 1.00 86.38 261 ASN A CA 1
ATOM 2083 C C . ASN A 1 261 ? -4.767 -6.884 10.312 1.00 86.38 261 ASN A C 1
ATOM 2085 O O . ASN A 1 261 ? -5.547 -7.766 10.676 1.00 86.38 261 ASN A O 1
ATOM 2089 N N . ALA A 1 262 ? -4.918 -5.607 10.654 1.00 88.19 262 ALA A N 1
ATOM 2090 C CA . ALA A 1 262 ? -6.028 -5.124 11.467 1.00 88.19 262 ALA A CA 1
ATOM 2091 C C . ALA A 1 262 ? -7.323 -4.944 10.658 1.00 88.19 262 ALA A C 1
ATOM 2093 O O . ALA A 1 262 ? -8.384 -4.846 11.264 1.00 88.19 262 ALA A O 1
ATOM 2094 N N . GLY A 1 263 ? -7.257 -4.930 9.322 1.00 87.31 263 GLY A N 1
ATOM 2095 C CA . GLY A 1 263 ? -8.416 -4.696 8.456 1.00 87.31 263 GLY A CA 1
ATOM 2096 C C . GLY A 1 263 ? -8.755 -3.209 8.294 1.00 87.31 263 GLY A C 1
ATOM 2097 O O . GLY A 1 263 ? -7.882 -2.349 8.438 1.00 87.31 263 GLY A O 1
ATOM 2098 N N . GLY A 1 264 ? -10.021 -2.908 7.997 1.00 82.62 264 GLY A N 1
ATOM 2099 C CA . GLY A 1 264 ? -10.572 -1.547 7.921 1.00 82.62 264 GLY A CA 1
ATOM 2100 C C . GLY A 1 264 ? -10.618 -0.941 6.519 1.00 82.62 264 GLY A C 1
ATOM 2101 O O . GLY A 1 264 ? -10.925 0.238 6.364 1.00 82.62 264 GLY A O 1
ATOM 2102 N N . GLY A 1 265 ? -10.305 -1.728 5.486 1.00 75.56 265 GLY A N 1
ATOM 2103 C CA . GLY A 1 265 ? -10.400 -1.288 4.091 1.00 75.56 265 GLY A CA 1
ATOM 2104 C C . GLY A 1 265 ? -11.807 -1.381 3.503 1.00 75.56 265 GLY A C 1
ATOM 2105 O O . GLY A 1 265 ? -12.063 -0.817 2.444 1.00 75.56 265 GLY A O 1
ATOM 2106 N N . ASN A 1 266 ? -12.718 -2.091 4.163 1.00 80.12 266 ASN A N 1
ATOM 2107 C CA . ASN A 1 266 ? -14.085 -2.314 3.716 1.00 80.12 266 ASN A CA 1
ATOM 2108 C C . ASN A 1 266 ? -15.035 -1.180 4.125 1.00 80.12 266 ASN A C 1
ATOM 2110 O O . ASN A 1 266 ? -14.864 -0.513 5.144 1.00 80.12 266 ASN A O 1
ATOM 2114 N N . LEU A 1 267 ? -16.106 -1.017 3.346 1.00 83.62 267 LEU A N 1
ATOM 2115 C CA . LEU A 1 267 ? -17.236 -0.189 3.751 1.00 83.62 267 LEU A CA 1
ATOM 2116 C C . LEU A 1 267 ? -17.919 -0.807 4.976 1.00 83.62 267 LEU A C 1
ATOM 2118 O O . LEU A 1 267 ? -18.188 -2.009 5.015 1.00 83.62 267 LEU A O 1
ATOM 2122 N N . THR A 1 268 ? -18.224 0.039 5.956 1.00 87.88 268 THR A N 1
ATOM 2123 C CA . THR A 1 268 ? -18.969 -0.328 7.165 1.00 87.88 268 THR A CA 1
ATOM 2124 C C . THR A 1 268 ? -20.220 0.542 7.298 1.00 87.88 268 THR A C 1
ATOM 2126 O O . THR A 1 268 ? -20.412 1.503 6.556 1.00 87.88 268 THR A O 1
ATOM 2129 N N . ASP A 1 269 ? -21.078 0.234 8.265 1.00 93.50 269 ASP A N 1
ATOM 2130 C CA . ASP A 1 269 ? -22.315 0.967 8.580 1.00 93.50 269 ASP A CA 1
ATOM 2131 C C . ASP A 1 269 ? -22.085 2.361 9.208 1.00 93.50 269 ASP A C 1
ATOM 2133 O O . ASP A 1 269 ? -23.018 2.974 9.719 1.00 93.50 269 ASP A O 1
ATOM 2137 N N . ARG A 1 270 ? -20.851 2.884 9.175 1.00 91.31 270 ARG A N 1
ATOM 2138 C CA . ARG A 1 270 ? -20.481 4.218 9.689 1.00 91.31 270 ARG A CA 1
ATOM 2139 C C . ARG A 1 270 ? -20.722 5.348 8.682 1.00 91.31 270 ARG A C 1
ATOM 2141 O O . ARG A 1 270 ? -20.490 6.508 9.009 1.00 91.31 270 ARG A O 1
ATOM 2148 N N . GLY A 1 271 ? -21.206 5.008 7.489 1.00 85.75 271 GLY A N 1
ATOM 2149 C CA . GLY A 1 271 ? -21.508 5.946 6.413 1.00 85.75 271 GLY A CA 1
ATOM 2150 C C . GLY A 1 271 ? -20.435 5.981 5.327 1.00 85.75 271 GLY A C 1
ATOM 2151 O O . GLY A 1 271 ? -19.280 5.606 5.535 1.00 85.75 271 GLY A O 1
ATOM 2152 N N . GLU A 1 272 ? -20.840 6.428 4.140 1.00 81.69 272 GLU A N 1
ATOM 2153 C CA . GLU A 1 272 ? -19.943 6.583 2.997 1.00 81.69 272 GLU A CA 1
ATOM 2154 C C . GLU A 1 272 ? -18.887 7.661 3.286 1.00 81.69 272 GLU A C 1
ATOM 2156 O O . GLU A 1 272 ? -19.195 8.734 3.803 1.00 81.69 272 GLU A O 1
ATOM 2161 N N . GLY A 1 273 ? -17.621 7.361 2.989 1.00 79.81 273 GLY A N 1
ATOM 2162 C CA . GLY A 1 273 ? -16.501 8.276 3.228 1.00 79.81 273 GLY A CA 1
ATOM 2163 C C . GLY A 1 273 ? -16.019 8.369 4.682 1.00 79.81 273 GLY A C 1
ATOM 2164 O O . GLY A 1 273 ? -15.042 9.072 4.937 1.00 79.81 273 GLY A O 1
ATOM 2165 N N . PHE A 1 274 ? -16.637 7.658 5.635 1.00 86.06 274 PHE A N 1
ATOM 2166 C CA . PHE A 1 274 ? -16.134 7.601 7.009 1.00 86.06 274 PHE A CA 1
ATOM 2167 C C . PHE A 1 274 ? -14.827 6.799 7.078 1.00 86.06 274 PHE A C 1
ATOM 2169 O O . PHE A 1 274 ? -14.783 5.626 6.703 1.00 86.06 274 PHE A O 1
ATOM 2176 N N . VAL A 1 275 ? -13.762 7.412 7.600 1.00 84.00 275 VAL A N 1
ATOM 2177 C CA . VAL A 1 275 ? -12.473 6.740 7.810 1.00 84.00 275 VAL A CA 1
ATOM 2178 C C . VAL A 1 275 ? -12.506 6.014 9.151 1.00 84.00 275 VAL A C 1
ATOM 2180 O O . VAL A 1 275 ? -12.439 6.643 10.206 1.00 84.00 275 VAL A O 1
ATOM 2183 N N . HIS A 1 276 ? -12.627 4.688 9.111 1.00 89.56 276 HIS A N 1
ATOM 2184 C CA . HIS A 1 276 ? -12.583 3.859 10.311 1.00 89.56 276 HIS A CA 1
ATOM 2185 C C . HIS A 1 276 ? -11.138 3.558 10.732 1.00 89.56 276 HIS A C 1
ATOM 2187 O O . HIS A 1 276 ? -10.283 3.220 9.916 1.00 89.56 276 HIS A O 1
ATOM 2193 N N . ASP A 1 277 ? -10.870 3.700 12.025 1.00 89.06 277 ASP A N 1
ATOM 2194 C CA . ASP A 1 277 ? -9.556 3.626 12.653 1.00 89.06 277 ASP A CA 1
ATOM 2195 C C . ASP A 1 277 ? -9.673 3.129 14.108 1.00 89.06 277 ASP A C 1
ATOM 2197 O O . ASP A 1 277 ? -10.765 2.877 14.625 1.00 89.06 277 ASP A O 1
ATOM 2201 N N . LEU A 1 278 ? -8.541 3.016 14.808 1.00 91.50 278 LEU A N 1
ATOM 2202 C CA . LEU A 1 278 ? -8.527 2.587 16.211 1.00 91.50 278 LEU A CA 1
ATOM 2203 C C . LEU A 1 278 ? -9.294 3.549 17.133 1.00 91.50 278 LEU A C 1
ATOM 2205 O O . LEU A 1 278 ? -9.861 3.111 18.136 1.00 91.50 278 LEU A O 1
ATOM 2209 N N . THR A 1 279 ? -9.347 4.841 16.798 1.00 93.44 279 THR A N 1
ATOM 2210 C CA . THR A 1 279 ? -10.081 5.853 17.568 1.00 93.44 279 THR A CA 1
ATOM 2211 C C . THR A 1 279 ? -11.581 5.586 17.518 1.00 93.44 279 THR A C 1
ATOM 2213 O O . THR A 1 279 ? -12.241 5.481 18.553 1.00 93.44 279 THR A O 1
ATOM 2216 N N . SER A 1 280 ? -12.127 5.425 16.315 1.00 94.19 280 SER A N 1
ATOM 2217 C CA . SER A 1 280 ? -13.541 5.122 16.103 1.00 94.19 280 SER A CA 1
ATOM 2218 C C . SER A 1 280 ? -13.915 3.732 16.624 1.00 94.19 280 SER A C 1
ATOM 2220 O O . SER A 1 280 ? -14.945 3.611 17.281 1.00 94.19 280 SER A O 1
ATOM 2222 N N . LEU A 1 281 ? -13.048 2.722 16.473 1.00 96.31 281 LEU A N 1
ATOM 2223 C CA . LEU A 1 281 ? -13.230 1.408 17.107 1.00 96.31 281 LEU A CA 1
ATOM 2224 C C . LEU A 1 281 ? -13.330 1.524 18.634 1.00 96.31 281 LEU A C 1
ATOM 2226 O O . LEU A 1 281 ? -14.217 0.939 19.252 1.00 96.31 281 LEU A O 1
ATOM 2230 N N . THR A 1 282 ? -12.459 2.326 19.249 1.00 97.31 282 THR A N 1
ATOM 2231 C CA . THR A 1 282 ? -12.472 2.568 20.697 1.00 97.31 282 THR A CA 1
ATOM 2232 C C . THR A 1 282 ? -13.780 3.226 21.147 1.00 97.31 282 THR A C 1
ATOM 2234 O O . THR A 1 282 ? -14.352 2.823 22.163 1.00 97.31 282 THR A O 1
ATOM 2237 N N . ARG A 1 283 ? -14.308 4.186 20.375 1.00 97.50 283 ARG A N 1
ATOM 2238 C CA . ARG A 1 283 ? -15.633 4.771 20.643 1.00 97.50 283 ARG A CA 1
ATOM 2239 C C . ARG A 1 283 ? -16.758 3.756 20.529 1.00 97.50 283 ARG A C 1
ATOM 2241 O O . ARG A 1 283 ? -17.661 3.779 21.362 1.00 97.50 283 ARG A O 1
ATOM 2248 N N . ASP A 1 284 ? -16.722 2.879 19.532 1.00 97.75 284 ASP A N 1
ATOM 2249 C CA . ASP A 1 284 ? -17.766 1.872 19.329 1.00 97.75 284 ASP A CA 1
ATOM 2250 C C . ASP A 1 284 ? -17.778 0.856 20.482 1.00 97.75 284 ASP A C 1
ATOM 2252 O O . ASP A 1 284 ? -18.839 0.530 21.013 1.00 97.75 284 ASP A O 1
ATOM 2256 N N . VAL A 1 285 ? -16.600 0.441 20.963 1.00 98.12 285 VAL A N 1
ATOM 2257 C CA . VAL A 1 285 ? -16.476 -0.408 22.158 1.00 98.12 285 VAL A CA 1
ATOM 2258 C C . VAL A 1 285 ? -17.043 0.291 23.398 1.00 98.12 285 VAL A C 1
ATOM 2260 O O . VAL A 1 285 ? -17.835 -0.303 24.129 1.00 98.12 285 VAL A O 1
ATOM 2263 N N . ALA A 1 286 ? -16.692 1.560 23.635 1.00 98.19 286 ALA A N 1
ATOM 2264 C CA . ALA A 1 286 ? -17.234 2.335 24.756 1.00 98.19 286 ALA A CA 1
ATOM 2265 C C . ALA A 1 286 ? -18.756 2.547 24.648 1.00 98.19 286 ALA A C 1
ATOM 2267 O O . ALA A 1 286 ? -19.462 2.478 25.654 1.00 98.19 286 ALA A O 1
ATOM 2268 N N . THR A 1 287 ? -19.272 2.730 23.431 1.00 98.31 287 THR A N 1
ATOM 2269 C CA . THR A 1 287 ? -20.715 2.795 23.152 1.00 98.31 287 THR A CA 1
ATOM 2270 C C . THR A 1 287 ? -21.397 1.483 23.535 1.00 98.31 287 THR A C 1
ATOM 2272 O O . THR A 1 287 ? -22.432 1.508 24.193 1.00 98.31 287 THR A O 1
ATOM 2275 N N . GLY A 1 288 ? -20.790 0.338 23.209 1.00 97.69 288 GLY A N 1
ATOM 2276 C CA . GLY A 1 288 ? -21.259 -0.979 23.644 1.00 97.69 288 GLY A CA 1
ATOM 2277 C C . GLY A 1 288 ? -21.278 -1.157 25.159 1.00 97.69 288 GLY A C 1
ATOM 2278 O O . GLY A 1 288 ? -22.233 -1.716 25.692 1.00 97.69 288 GLY A O 1
ATOM 2279 N N . VAL A 1 289 ? -20.276 -0.629 25.871 1.00 97.25 289 VAL A N 1
ATOM 2280 C CA . VAL A 1 289 ? -20.272 -0.629 27.343 1.00 97.25 289 VAL A CA 1
ATOM 2281 C C . VAL A 1 289 ? -21.412 0.223 27.899 1.00 97.25 289 VAL A C 1
ATOM 2283 O O . VAL A 1 289 ? -22.125 -0.239 28.786 1.00 97.25 289 VAL A O 1
ATOM 2286 N N . LEU A 1 290 ? -21.631 1.428 27.364 1.00 97.44 290 LEU A N 1
ATOM 2287 C CA . LEU A 1 290 ? -22.747 2.286 27.776 1.00 97.44 290 LEU A CA 1
ATOM 2288 C C . LEU A 1 290 ? -24.108 1.624 27.495 1.00 97.44 290 LEU A C 1
ATOM 2290 O O . LEU A 1 290 ? -25.008 1.666 28.337 1.00 97.44 290 LEU A O 1
ATOM 2294 N N . ALA A 1 291 ? -24.230 0.956 26.346 1.00 97.12 291 ALA A N 1
ATOM 2295 C CA . ALA A 1 291 ? -25.446 0.280 25.907 1.00 97.12 291 ALA A CA 1
ATOM 2296 C C . ALA A 1 291 ? -25.827 -0.946 26.764 1.00 97.12 291 ALA A C 1
ATOM 2298 O O . ALA A 1 291 ? -26.933 -1.467 26.629 1.00 97.12 291 ALA A O 1
ATOM 2299 N N . ARG A 1 292 ? -24.947 -1.401 27.674 1.00 94.25 292 ARG A N 1
ATOM 2300 C CA . ARG A 1 292 ? -25.291 -2.411 28.694 1.00 94.25 292 ARG A CA 1
ATOM 2301 C C . ARG A 1 292 ? -26.247 -1.874 29.760 1.00 94.25 292 ARG A C 1
ATOM 2303 O O . ARG A 1 292 ? -27.002 -2.649 30.335 1.00 94.25 292 ARG A O 1
ATOM 2310 N N . SER A 1 293 ? -26.188 -0.575 30.061 1.00 91.94 293 SER A N 1
ATOM 2311 C CA . SER A 1 293 ? -26.973 0.045 31.142 1.00 91.94 293 SER A CA 1
ATOM 2312 C C . SER A 1 293 ? -28.153 0.885 30.663 1.00 91.94 293 SER A C 1
ATOM 2314 O O . SER A 1 293 ? -28.964 1.310 31.482 1.00 91.94 293 SER A O 1
ATOM 2316 N N . MET A 1 294 ? -28.243 1.165 29.363 1.00 93.62 294 MET A N 1
ATOM 2317 C CA . MET A 1 294 ? -29.306 1.987 28.790 1.00 93.62 294 MET A CA 1
ATOM 2318 C C . MET A 1 294 ? -29.440 1.762 27.286 1.00 93.62 294 MET A C 1
ATOM 2320 O O . MET A 1 294 ? -28.538 1.215 26.655 1.00 93.62 294 MET A O 1
ATOM 2324 N N . ASP A 1 295 ? -30.546 2.223 26.708 1.00 92.81 295 ASP A N 1
ATOM 2325 C CA . ASP A 1 295 ? -30.713 2.220 25.258 1.00 92.81 295 ASP A CA 1
ATOM 2326 C C . ASP A 1 295 ? -29.971 3.400 24.616 1.00 92.81 295 ASP A C 1
ATOM 2328 O O . ASP A 1 295 ? -30.000 4.527 25.120 1.00 92.81 295 ASP A O 1
ATOM 2332 N N . VAL A 1 296 ? -29.262 3.129 23.522 1.00 95.25 296 VAL A N 1
ATOM 2333 C CA . VAL A 1 296 ? -28.386 4.094 22.852 1.00 95.25 296 VAL A CA 1
ATOM 2334 C C . VAL A 1 296 ? -28.608 3.995 21.351 1.00 95.25 296 VAL A C 1
ATOM 2336 O O . VAL A 1 296 ? -28.346 2.953 20.754 1.00 95.25 296 VAL A O 1
ATOM 2339 N N . ASP A 1 297 ? -29.021 5.099 20.728 1.00 95.25 297 ASP A N 1
ATOM 2340 C CA . ASP A 1 297 ? -28.970 5.224 19.273 1.00 95.25 297 ASP A CA 1
ATOM 2341 C C . ASP A 1 297 ? -27.503 5.318 18.833 1.00 95.25 297 ASP A C 1
ATOM 2343 O O . ASP A 1 297 ? -26.818 6.324 19.043 1.00 95.25 297 ASP A O 1
ATOM 2347 N N . ILE A 1 298 ? -27.006 4.224 18.259 1.00 95.62 298 ILE A N 1
ATOM 2348 C CA . ILE A 1 298 ? -25.605 4.078 17.861 1.00 95.62 298 ILE A CA 1
ATOM 2349 C C . ILE A 1 298 ? -25.246 4.918 16.633 1.00 95.62 298 ILE A C 1
ATOM 2351 O O . ILE A 1 298 ? -24.059 5.147 16.395 1.00 95.62 298 ILE A O 1
ATOM 2355 N N . TYR A 1 299 ? -26.231 5.383 15.863 1.00 94.56 299 TYR A N 1
ATOM 2356 C CA . TYR A 1 299 ? -26.016 6.183 14.657 1.00 94.56 299 TYR A CA 1
ATOM 2357 C C . TYR A 1 299 ? -26.234 7.675 14.915 1.00 94.56 299 TYR A C 1
ATOM 2359 O O . TYR A 1 299 ? -25.578 8.500 14.281 1.00 94.56 299 TYR A O 1
ATOM 2367 N N . ASN A 1 300 ? -27.080 8.027 15.886 1.00 94.00 300 ASN A N 1
ATOM 2368 C CA . ASN A 1 300 ? -27.358 9.407 16.274 1.00 94.00 300 ASN A CA 1
ATOM 2369 C C . ASN A 1 300 ? -27.255 9.603 17.798 1.00 94.00 300 ASN A C 1
ATOM 2371 O O . ASN A 1 300 ? -28.248 9.675 18.524 1.00 94.00 300 ASN A O 1
ATOM 2375 N N . LEU A 1 301 ? -26.019 9.695 18.294 1.00 92.81 301 LEU A N 1
ATOM 2376 C CA . LEU A 1 301 ? -25.744 9.820 19.725 1.00 92.81 301 LEU A CA 1
ATOM 2377 C C . LEU A 1 301 ? -26.232 11.160 20.293 1.00 92.81 301 LEU A C 1
ATOM 2379 O O . LEU A 1 301 ? -25.757 12.229 19.906 1.00 92.81 301 LEU A O 1
ATOM 2383 N N . HIS A 1 302 ? -27.094 11.098 21.311 1.00 95.44 302 HIS A N 1
ATOM 2384 C CA . HIS A 1 302 ? -27.432 12.268 22.121 1.00 95.44 302 HIS A CA 1
ATOM 2385 C C . HIS A 1 302 ? -26.160 12.859 22.775 1.00 95.44 302 HIS A C 1
ATOM 2387 O O . HIS A 1 302 ? -25.323 12.088 23.261 1.00 95.44 302 HIS A O 1
ATOM 2393 N N . PRO A 1 303 ? -26.004 14.198 22.882 1.00 96.00 303 PRO A N 1
ATOM 2394 C CA . PRO A 1 303 ? -24.791 14.821 23.429 1.00 96.00 303 PRO A CA 1
ATOM 2395 C C . PRO A 1 303 ? -24.374 14.306 24.814 1.00 96.00 303 PRO A C 1
ATOM 2397 O O . PRO A 1 303 ? -23.186 14.155 25.094 1.00 96.00 303 PRO A O 1
ATOM 2400 N N . ALA A 1 304 ? -25.344 13.973 25.672 1.00 95.44 304 ALA A N 1
ATOM 2401 C CA . ALA A 1 304 ? -25.067 13.380 26.982 1.00 95.44 304 ALA A CA 1
ATOM 2402 C C . ALA A 1 304 ? -24.437 11.975 26.883 1.00 95.44 304 ALA A C 1
ATOM 2404 O O . ALA A 1 304 ? -23.530 11.660 27.651 1.00 95.44 304 ALA A O 1
ATOM 2405 N N . HIS A 1 305 ? -24.868 11.149 25.921 1.00 96.56 305 HIS A N 1
ATOM 2406 C CA . HIS A 1 305 ? -24.287 9.822 25.684 1.00 96.56 305 HIS A CA 1
ATOM 2407 C C . HIS A 1 305 ? -22.882 9.949 25.102 1.00 96.56 305 HIS A C 1
ATOM 2409 O O . HIS A 1 305 ? -21.973 9.261 25.554 1.00 96.56 305 HIS A O 1
ATOM 2415 N N . ALA A 1 306 ? -22.684 10.877 24.158 1.00 96.00 306 ALA A N 1
ATOM 2416 C CA . ALA A 1 306 ? -21.365 11.170 23.608 1.00 96.00 306 ALA A CA 1
ATOM 2417 C C . ALA A 1 306 ? -20.378 11.575 24.712 1.00 96.00 306 ALA A C 1
ATOM 2419 O O . ALA A 1 306 ? -19.290 11.012 24.783 1.00 96.00 306 ALA A O 1
ATOM 2420 N N . LYS A 1 307 ? -20.785 12.466 25.629 1.00 97.19 307 LYS A N 1
ATOM 2421 C CA . LYS A 1 307 ? -19.974 12.835 26.797 1.00 97.19 307 LYS A CA 1
ATOM 2422 C C . LYS A 1 307 ? -19.654 11.621 27.673 1.00 97.19 307 LYS A C 1
ATOM 2424 O O . LYS A 1 307 ? -18.502 11.433 28.051 1.00 97.19 307 LYS A O 1
ATOM 2429 N N . ARG A 1 308 ? -20.647 10.774 27.965 1.00 97.56 308 ARG A N 1
ATOM 2430 C CA . ARG A 1 308 ? -20.429 9.580 28.792 1.00 97.56 308 ARG A CA 1
ATOM 2431 C C . ARG A 1 308 ? -19.489 8.568 28.128 1.00 97.56 308 ARG A C 1
ATOM 2433 O O . ARG A 1 308 ? -18.705 7.930 28.821 1.00 97.56 308 ARG A O 1
ATOM 2440 N N . ILE A 1 309 ? -19.529 8.445 26.802 1.00 98.06 309 ILE A N 1
ATOM 2441 C CA . ILE A 1 309 ? -18.584 7.629 26.029 1.00 98.06 309 ILE A CA 1
ATOM 2442 C C . ILE A 1 309 ? -17.150 8.143 26.211 1.00 98.06 309 ILE A C 1
ATOM 2444 O O . ILE A 1 309 ? -16.267 7.334 26.484 1.00 98.06 309 ILE A O 1
ATOM 2448 N N . GLU A 1 310 ? -16.912 9.458 26.132 1.00 98.00 310 GLU A N 1
ATOM 2449 C CA . GLU A 1 310 ? -15.572 10.017 26.398 1.00 98.00 310 GLU A CA 1
ATOM 2450 C C . GLU A 1 310 ? -15.094 9.711 27.815 1.00 98.00 310 GLU A C 1
ATOM 2452 O O . GLU A 1 310 ? -13.932 9.368 28.015 1.00 98.00 310 GLU A O 1
ATOM 2457 N N . GLU A 1 311 ? -15.989 9.812 28.801 1.00 98.06 311 GLU A N 1
ATOM 2458 C CA . GLU A 1 311 ? -15.670 9.486 30.192 1.00 98.06 311 GLU A CA 1
ATOM 2459 C C . GLU A 1 311 ? -15.267 8.012 30.332 1.00 98.06 311 GLU A C 1
ATOM 2461 O O . GLU A 1 311 ? -14.243 7.727 30.943 1.00 98.06 311 GLU A O 1
ATOM 2466 N N . ILE A 1 312 ? -15.992 7.075 29.705 1.00 98.12 312 ILE A N 1
ATOM 2467 C CA . ILE A 1 312 ? -15.638 5.642 29.698 1.00 98.12 312 ILE A CA 1
ATOM 2468 C C . ILE A 1 312 ? -14.247 5.418 29.085 1.00 98.12 312 ILE A C 1
ATOM 2470 O O . ILE A 1 312 ? -13.440 4.662 29.636 1.00 98.12 312 ILE A O 1
ATOM 2474 N N . ILE A 1 313 ? -13.951 6.085 27.964 1.00 98.19 313 ILE A N 1
ATOM 2475 C CA . ILE A 1 313 ? -12.649 5.990 27.290 1.00 98.19 313 ILE A CA 1
ATOM 2476 C C . ILE A 1 313 ? -11.535 6.534 28.190 1.00 98.19 313 ILE A C 1
ATOM 2478 O O . ILE A 1 313 ? -10.498 5.885 28.335 1.00 98.19 313 ILE A O 1
ATOM 2482 N N . ALA A 1 314 ? -11.758 7.694 28.812 1.00 98.06 314 ALA A N 1
ATOM 2483 C CA . ALA A 1 314 ? -10.800 8.349 29.694 1.00 98.06 314 ALA A CA 1
ATOM 2484 C C . ALA A 1 314 ? -10.561 7.562 30.992 1.00 98.06 314 ALA A C 1
ATOM 2486 O O . ALA A 1 314 ? -9.427 7.469 31.457 1.00 98.06 314 ALA A O 1
ATOM 2487 N N . GLU A 1 315 ? -11.611 6.970 31.568 1.00 97.62 315 GLU A N 1
ATOM 2488 C CA . GLU A 1 315 ? -11.514 6.115 32.751 1.00 97.62 315 GLU A CA 1
ATOM 2489 C C . GLU A 1 315 ? -10.683 4.856 32.461 1.00 97.62 315 GLU A C 1
ATOM 2491 O O . GLU A 1 315 ? -9.926 4.419 33.328 1.00 97.62 315 GLU A O 1
ATOM 2496 N N . ASN A 1 316 ? -10.799 4.288 31.253 1.00 96.75 316 ASN A N 1
ATOM 2497 C CA . ASN A 1 316 ? -10.020 3.141 30.781 1.00 96.75 316 ASN A CA 1
ATOM 2498 C C . ASN A 1 316 ? -10.066 1.910 31.720 1.00 96.75 316 ASN A C 1
ATOM 2500 O O . ASN A 1 316 ? -9.075 1.202 31.914 1.00 96.75 316 ASN A O 1
ATOM 2504 N N . LYS A 1 317 ? -11.226 1.653 32.334 1.00 94.44 317 LYS A N 1
ATOM 2505 C CA . LYS A 1 317 ? -11.432 0.545 33.283 1.00 94.44 317 LYS A CA 1
ATOM 2506 C C . LYS A 1 317 ? -12.179 -0.631 32.643 1.00 94.44 317 LYS A C 1
ATOM 2508 O O . LYS A 1 317 ? -12.881 -0.440 31.648 1.00 94.44 317 LYS A O 1
ATOM 2513 N N . PRO A 1 318 ? -12.085 -1.847 33.212 1.00 93.19 318 PRO A N 1
ATOM 2514 C CA . PRO A 1 318 ? -12.972 -2.943 32.842 1.00 93.19 318 PRO A CA 1
ATOM 2515 C C . PRO A 1 318 ? -14.451 -2.563 33.051 1.00 93.19 318 PRO A C 1
ATOM 2517 O O . PRO A 1 318 ? -14.760 -1.847 34.006 1.00 93.19 318 PRO A O 1
ATOM 2520 N N . PRO A 1 319 ? -15.368 -3.026 32.183 1.00 93.25 319 PRO A N 1
ATOM 2521 C CA . PRO A 1 319 ? -15.133 -3.973 31.089 1.00 93.25 319 PRO A CA 1
ATOM 2522 C C . PRO A 1 319 ? -14.536 -3.345 29.812 1.00 93.25 319 PRO A C 1
ATOM 2524 O O . PRO A 1 319 ? -14.043 -4.076 28.957 1.00 93.25 319 PRO A O 1
ATOM 2527 N N . PHE A 1 320 ? -14.541 -2.013 29.674 1.00 96.38 320 PHE A N 1
ATOM 2528 C CA . PHE A 1 320 ? -14.124 -1.314 28.450 1.00 96.38 320 PHE A CA 1
ATOM 2529 C C . PHE A 1 320 ? -12.695 -1.653 28.012 1.00 96.38 320 PHE A C 1
ATOM 2531 O O . PHE A 1 320 ? -12.498 -2.035 26.859 1.00 96.38 320 PHE A O 1
ATOM 2538 N N . SER A 1 321 ? -11.714 -1.552 28.915 1.00 95.31 321 SER A N 1
ATOM 2539 C CA . SER A 1 321 ? -10.307 -1.806 28.572 1.00 95.31 321 SER A CA 1
ATOM 2540 C C . SER A 1 321 ? -10.095 -3.221 28.029 1.00 95.31 321 SER A C 1
ATOM 2542 O O . SER A 1 321 ? -9.439 -3.393 27.008 1.00 95.31 321 SER A O 1
ATOM 2544 N N . VAL A 1 322 ? -10.745 -4.219 28.636 1.00 94.12 322 VAL A N 1
ATOM 2545 C CA . VAL A 1 322 ? -10.666 -5.625 28.217 1.00 94.12 322 VAL A CA 1
ATOM 2546 C C . VAL A 1 322 ? -11.248 -5.830 26.819 1.00 94.12 322 VAL A C 1
ATOM 2548 O O . VAL A 1 322 ? -10.616 -6.463 25.976 1.00 94.12 322 VAL A O 1
ATOM 2551 N N . PHE A 1 323 ? -12.444 -5.299 26.544 1.00 95.50 323 PHE A N 1
ATOM 2552 C CA . PHE A 1 323 ? -13.044 -5.428 25.213 1.00 95.50 323 PHE A CA 1
ATOM 2553 C C . PHE A 1 323 ? -12.247 -4.676 24.154 1.00 95.50 323 PHE A C 1
ATOM 2555 O O . PHE A 1 323 ? -12.005 -5.230 23.082 1.00 95.50 323 PHE A O 1
ATOM 2562 N N . ARG A 1 324 ? -11.795 -3.453 24.455 1.00 95.88 324 ARG A N 1
ATOM 2563 C CA . ARG A 1 324 ? -10.960 -2.676 23.536 1.00 95.88 324 ARG A CA 1
ATOM 2564 C C . ARG A 1 324 ? -9.720 -3.477 23.163 1.00 95.88 324 ARG A C 1
ATOM 2566 O O . ARG A 1 324 ? -9.452 -3.640 21.978 1.00 95.88 324 ARG A O 1
ATOM 2573 N N . ASP A 1 325 ? -9.013 -4.018 24.152 1.00 94.00 325 ASP A N 1
ATOM 2574 C CA . ASP A 1 325 ? -7.770 -4.752 23.926 1.00 94.00 325 ASP A CA 1
ATOM 2575 C C . ASP A 1 325 ? -8.002 -6.013 23.074 1.00 94.00 325 ASP A C 1
ATOM 2577 O O . ASP A 1 325 ? -7.210 -6.312 22.179 1.00 94.00 325 ASP A O 1
ATOM 2581 N N . LYS A 1 326 ? -9.139 -6.703 23.251 1.00 92.56 326 LYS A N 1
ATOM 2582 C CA . LYS A 1 326 ? -9.536 -7.816 22.371 1.00 92.56 326 LYS A CA 1
ATOM 2583 C C . LYS A 1 326 ? -9.768 -7.365 20.928 1.00 92.56 326 LYS A C 1
ATOM 2585 O O . LYS A 1 326 ? -9.256 -8.000 20.013 1.00 92.56 326 LYS A O 1
ATOM 2590 N N . PHE A 1 327 ? -10.494 -6.270 20.706 1.00 94.56 327 PHE A N 1
ATOM 2591 C CA . PHE A 1 327 ? -10.766 -5.786 19.350 1.00 94.56 327 PHE A CA 1
ATOM 2592 C C . PHE A 1 327 ? -9.510 -5.268 18.633 1.00 94.56 327 PHE A C 1
ATOM 2594 O O . PHE A 1 327 ? -9.330 -5.570 17.458 1.00 94.56 327 PHE A O 1
ATOM 2601 N N . ILE A 1 328 ? -8.617 -4.542 19.316 1.00 93.06 328 I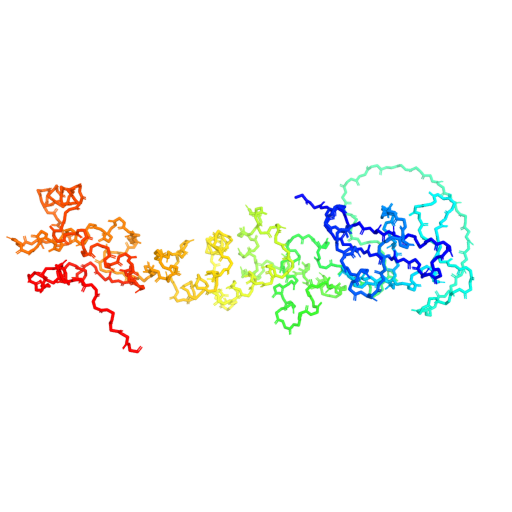LE A N 1
ATOM 2602 C CA . ILE A 1 328 ? -7.406 -3.979 18.680 1.00 93.06 328 ILE A CA 1
ATOM 2603 C C . ILE A 1 328 ? -6.325 -5.031 18.389 1.00 93.06 328 ILE A C 1
ATOM 2605 O O . ILE A 1 328 ? -5.478 -4.821 17.521 1.00 93.06 328 ILE A O 1
ATOM 2609 N N . THR A 1 329 ? -6.316 -6.148 19.124 1.00 92.50 329 THR A N 1
ATOM 2610 C CA . THR A 1 329 ? -5.357 -7.248 18.912 1.00 92.50 329 THR A CA 1
ATOM 2611 C C . THR A 1 329 ? -5.874 -8.300 17.935 1.00 92.50 329 THR A C 1
ATOM 2613 O O . THR A 1 329 ? -5.074 -9.041 17.359 1.00 92.50 329 THR A O 1
ATOM 2616 N N . MET A 1 330 ? -7.191 -8.352 17.718 1.00 91.75 330 MET A N 1
ATOM 2617 C CA . MET A 1 330 ? -7.833 -9.290 16.808 1.00 91.75 330 MET A CA 1
ATOM 2618 C C . MET A 1 330 ? -7.471 -8.981 15.343 1.00 91.75 330 MET A C 1
ATOM 2620 O O . MET A 1 330 ? -7.666 -7.852 14.883 1.00 91.75 330 MET A O 1
ATOM 2624 N N . PRO A 1 331 ? -6.994 -9.977 14.574 1.00 89.81 331 PRO A N 1
ATOM 2625 C CA . PRO A 1 331 ? -6.864 -9.849 13.126 1.00 89.81 331 PRO A CA 1
ATOM 2626 C C . PRO A 1 331 ? -8.209 -9.473 12.488 1.00 89.81 331 PRO A C 1
ATOM 2628 O O . PRO A 1 331 ? -9.227 -10.093 12.790 1.00 89.81 331 PRO A O 1
ATOM 2631 N N . GLY A 1 332 ? -8.220 -8.459 11.621 1.00 90.31 332 GLY A N 1
ATOM 2632 C CA . GLY A 1 332 ? -9.456 -7.938 11.020 1.00 90.31 332 GLY A CA 1
ATOM 2633 C C . GLY A 1 332 ? -10.380 -7.201 12.000 1.00 90.31 332 GLY A C 1
ATOM 2634 O O . GLY A 1 332 ? -11.558 -7.020 11.710 1.00 90.31 332 GLY A O 1
ATOM 2635 N N . GLY A 1 333 ? -9.890 -6.771 13.169 1.00 92.00 333 GLY A N 1
ATOM 2636 C CA . GLY A 1 333 ? -10.691 -6.047 14.164 1.00 92.00 333 GLY A CA 1
ATOM 2637 C C . GLY A 1 333 ? -11.357 -4.762 13.651 1.00 92.00 333 GLY A C 1
ATOM 2638 O O . GLY A 1 333 ? -12.412 -4.384 14.157 1.00 92.00 333 GLY A O 1
ATOM 2639 N N . LEU A 1 334 ? -10.791 -4.130 12.620 1.00 92.12 334 LEU A N 1
ATOM 2640 C CA . LEU A 1 334 ? -11.361 -2.963 11.941 1.00 92.12 334 LEU A CA 1
ATOM 2641 C C . LEU A 1 334 ? -12.321 -3.330 10.798 1.00 92.12 334 LEU A C 1
ATOM 2643 O O . LEU A 1 334 ? -12.938 -2.443 10.224 1.00 92.12 334 LEU A O 1
ATOM 2647 N N . ASP A 1 335 ? -12.494 -4.606 10.453 1.00 91.31 335 ASP A N 1
ATOM 2648 C CA . ASP A 1 335 ? -13.450 -4.992 9.406 1.00 91.31 335 ASP A CA 1
ATOM 2649 C C . ASP A 1 335 ? -14.904 -5.004 9.919 1.00 91.31 335 ASP A C 1
ATOM 2651 O O . ASP A 1 335 ? -15.853 -5.035 9.128 1.00 91.31 335 ASP A O 1
ATOM 2655 N N . TYR A 1 336 ? -15.103 -4.962 11.241 1.00 94.06 336 TYR A N 1
ATOM 2656 C CA . TYR A 1 336 ? -16.421 -5.052 11.862 1.00 94.06 336 TYR A CA 1
ATOM 2657 C C . TYR A 1 336 ? -17.215 -3.740 11.787 1.00 94.06 336 TYR A C 1
ATOM 2659 O O . TYR A 1 336 ? -16.717 -2.628 12.005 1.00 94.06 336 TYR A O 1
ATOM 2667 N N . SER A 1 337 ? -18.515 -3.886 11.531 1.00 95.00 337 SER A N 1
ATOM 2668 C CA . SER A 1 337 ? -19.469 -2.781 11.578 1.00 95.00 337 SER A CA 1
ATOM 2669 C C . SER A 1 337 ? -19.628 -2.248 13.007 1.00 95.00 337 SER A C 1
ATOM 2671 O O . SER A 1 337 ? -19.428 -2.978 13.981 1.00 95.00 337 SER A O 1
ATOM 2673 N N . ARG A 1 338 ? -20.017 -0.979 13.143 1.00 96.81 338 ARG A N 1
ATOM 2674 C CA . ARG A 1 338 ? -20.358 -0.354 14.424 1.00 96.81 338 ARG A CA 1
ATOM 2675 C C . ARG A 1 338 ? -21.399 -1.190 15.154 1.00 96.81 338 ARG A C 1
ATOM 2677 O O . ARG A 1 338 ? -21.199 -1.502 16.323 1.00 96.81 338 ARG A O 1
ATOM 2684 N N . ALA A 1 339 ? -22.471 -1.590 14.469 1.00 96.75 339 ALA A N 1
ATOM 2685 C CA . ALA A 1 339 ? -23.514 -2.416 15.066 1.00 96.75 339 ALA A CA 1
ATOM 2686 C C . ALA A 1 339 ? -22.969 -3.733 15.635 1.00 96.75 339 ALA A C 1
ATOM 2688 O O . ALA A 1 339 ? -23.314 -4.088 16.760 1.00 96.75 339 ALA A O 1
ATOM 2689 N N . ILE A 1 340 ? -22.085 -4.430 14.908 1.00 96.69 340 ILE A N 1
ATOM 2690 C CA . ILE A 1 340 ? -21.490 -5.686 15.386 1.00 96.69 340 ILE A CA 1
ATOM 2691 C C . ILE A 1 340 ? -20.597 -5.434 16.601 1.00 96.69 340 ILE A C 1
ATOM 2693 O O . ILE A 1 340 ? -20.699 -6.172 17.580 1.00 96.69 340 ILE A O 1
ATOM 2697 N N . VAL A 1 341 ? -19.754 -4.397 16.581 1.00 97.38 341 VAL A N 1
ATOM 2698 C CA . VAL A 1 341 ? -18.882 -4.063 17.719 1.00 97.38 341 VAL A CA 1
ATOM 2699 C C . VAL A 1 341 ? -19.716 -3.725 18.957 1.00 97.38 341 VAL A C 1
ATOM 2701 O O . VAL A 1 341 ? -19.515 -4.329 20.012 1.00 97.38 341 VAL A O 1
ATOM 2704 N N . VAL A 1 342 ? -20.692 -2.820 18.826 1.00 97.69 342 VAL A N 1
ATOM 2705 C CA . VAL A 1 342 ? -21.566 -2.413 19.937 1.00 97.69 342 VAL A CA 1
ATOM 2706 C C . VAL A 1 342 ? -22.346 -3.610 20.475 1.00 97.69 342 VAL A C 1
ATOM 2708 O O . VAL A 1 342 ? -22.336 -3.831 21.684 1.00 97.69 342 VAL A O 1
ATOM 2711 N N . ALA A 1 343 ? -22.984 -4.402 19.608 1.00 96.88 343 ALA A N 1
ATOM 2712 C CA . ALA A 1 343 ? -23.771 -5.563 20.023 1.00 96.88 343 ALA A CA 1
ATOM 2713 C C . ALA A 1 343 ? -22.904 -6.626 20.710 1.00 96.88 343 ALA A C 1
ATOM 2715 O O . ALA A 1 343 ? -23.289 -7.147 21.750 1.00 96.88 343 ALA A O 1
ATOM 2716 N N . SER A 1 344 ? -21.702 -6.895 20.190 1.00 95.62 344 SER A N 1
ATOM 2717 C CA . SER A 1 344 ? -20.773 -7.869 20.781 1.00 95.62 344 SER A CA 1
ATOM 2718 C C . SER A 1 344 ? -20.371 -7.488 22.203 1.00 95.62 344 SER A C 1
ATOM 2720 O O . SER A 1 344 ? -20.247 -8.353 23.063 1.00 95.62 344 SER A O 1
ATOM 2722 N N . VAL A 1 345 ? -20.179 -6.195 22.472 1.00 96.38 345 VAL A N 1
ATOM 2723 C CA . VAL A 1 345 ? -19.873 -5.712 23.823 1.00 96.38 345 VAL A CA 1
ATOM 2724 C C . VAL A 1 345 ? -21.130 -5.681 24.690 1.00 96.38 345 VAL A C 1
ATOM 2726 O O . VAL A 1 345 ? -21.077 -6.133 25.833 1.00 96.38 345 VAL A O 1
ATOM 2729 N N . LYS A 1 346 ? -22.256 -5.182 24.171 1.00 95.44 346 LYS A N 1
ATOM 2730 C CA . LYS A 1 346 ? -23.530 -5.066 24.896 1.00 95.44 346 LYS A CA 1
ATOM 2731 C C . LYS A 1 346 ? -24.042 -6.424 25.383 1.00 95.44 346 LYS A C 1
ATOM 2733 O O . LYS A 1 346 ? -24.368 -6.559 26.555 1.00 95.44 346 LYS A O 1
ATOM 2738 N N . GLU A 1 347 ? -24.066 -7.413 24.495 1.00 93.44 347 GLU A N 1
ATOM 2739 C CA . GLU A 1 347 ? -24.665 -8.733 24.734 1.00 93.44 347 GLU A CA 1
ATOM 2740 C C . GLU A 1 347 ? -23.675 -9.742 25.340 1.00 93.44 347 GLU A C 1
ATOM 2742 O O . GLU A 1 347 ? -24.052 -10.859 25.698 1.00 93.44 347 GLU A O 1
ATOM 2747 N N . ALA A 1 348 ? -22.393 -9.382 25.461 1.00 92.50 348 ALA A N 1
ATOM 2748 C CA . ALA A 1 348 ? -21.401 -10.274 26.046 1.00 92.50 348 ALA A CA 1
ATOM 2749 C C . ALA A 1 348 ? -21.730 -10.594 27.523 1.00 92.50 348 ALA A C 1
ATOM 2751 O O . ALA A 1 348 ? -21.995 -9.668 28.298 1.00 92.50 348 ALA A O 1
ATOM 2752 N N . PRO A 1 349 ? -21.651 -11.876 27.943 1.00 87.38 349 PRO A N 1
ATOM 2753 C CA . PRO A 1 349 ? -21.968 -12.289 29.307 1.00 87.38 349 PRO A CA 1
ATOM 2754 C C . PRO A 1 349 ? -21.180 -11.509 30.360 1.00 87.38 349 PRO A C 1
ATOM 2756 O O . PRO A 1 349 ? -19.979 -11.281 30.209 1.00 87.38 349 PRO A O 1
ATOM 2759 N N . ILE A 1 350 ? -21.847 -11.142 31.453 1.00 79.69 350 ILE A N 1
ATOM 2760 C CA . ILE A 1 350 ? -21.207 -10.470 32.590 1.00 79.69 350 ILE A CA 1
ATOM 2761 C C . ILE A 1 350 ? -20.125 -11.394 33.164 1.00 79.69 350 ILE A C 1
ATOM 2763 O O . ILE A 1 350 ? -20.386 -12.567 33.430 1.00 79.69 350 ILE A O 1
ATOM 2767 N N . GLY A 1 351 ? -18.911 -10.874 33.355 1.00 74.38 351 GLY A N 1
ATOM 2768 C CA . GLY A 1 351 ? -17.777 -11.633 33.881 1.00 74.38 351 GLY A CA 1
ATOM 2769 C C . GLY A 1 351 ? -16.884 -12.286 32.821 1.00 74.38 351 GLY A C 1
ATOM 2770 O O . GLY A 1 351 ? -15.800 -12.754 33.170 1.00 74.38 351 GLY A O 1
ATOM 2771 N N . ILE A 1 352 ? -17.250 -12.273 31.530 1.00 74.12 352 ILE A N 1
ATOM 2772 C CA . ILE A 1 352 ? -16.374 -12.783 30.452 1.00 74.12 352 ILE A CA 1
ATOM 2773 C C . ILE A 1 352 ? -15.096 -11.943 30.298 1.00 74.12 352 ILE A C 1
ATOM 2775 O O . ILE A 1 352 ? -14.070 -12.420 29.809 1.00 74.12 352 ILE A O 1
ATOM 2779 N N . GLU A 1 353 ? -15.147 -10.689 30.744 1.00 68.38 353 GLU A N 1
ATOM 2780 C CA . GLU A 1 353 ? -14.007 -9.784 30.856 1.00 68.38 353 GLU A CA 1
ATOM 2781 C C . GLU A 1 353 ? -13.010 -10.163 31.970 1.00 68.38 353 GLU A C 1
ATOM 2783 O O . GLU A 1 353 ? -11.899 -9.640 31.981 1.00 68.38 353 GLU A O 1
ATOM 2788 N N . VAL A 1 354 ? -13.378 -11.067 32.888 1.00 65.69 354 VAL A N 1
ATOM 2789 C CA . VAL A 1 354 ? -12.568 -11.461 34.061 1.00 65.69 354 VAL A CA 1
ATOM 2790 C C . VAL A 1 354 ? -11.835 -12.797 33.843 1.00 65.69 354 VAL A C 1
ATOM 2792 O O . VAL A 1 354 ? -10.948 -13.147 34.619 1.00 65.69 354 VAL A O 1
ATOM 2795 N N . ILE A 1 355 ? -12.163 -13.555 32.788 1.00 57.59 355 ILE A N 1
ATOM 2796 C CA . ILE A 1 355 ? -11.570 -14.878 32.532 1.00 57.59 355 ILE A CA 1
ATOM 2797 C C . ILE A 1 355 ? -10.155 -14.711 31.938 1.00 57.59 355 ILE A C 1
ATOM 2799 O O . ILE A 1 355 ? -10.031 -14.182 30.828 1.00 57.59 355 ILE A O 1
ATOM 2803 N N . PRO A 1 356 ? -9.082 -15.171 32.619 1.00 47.22 356 PRO A N 1
ATOM 2804 C CA . PRO A 1 356 ? -7.735 -15.151 32.061 1.00 47.22 356 PRO A CA 1
ATOM 2805 C C . PRO A 1 356 ? -7.646 -16.109 30.871 1.00 47.22 356 PRO A C 1
ATOM 2807 O O . PRO A 1 356 ? -8.241 -17.187 30.892 1.00 47.22 356 PRO A O 1
ATOM 2810 N N . HIS A 1 357 ? -6.879 -15.719 29.850 1.00 49.44 357 HIS A N 1
ATOM 2811 C CA . HIS A 1 357 ? -6.617 -16.503 28.644 1.00 49.44 357 HIS A CA 1
ATOM 2812 C C . HIS A 1 357 ? -6.303 -17.968 28.972 1.00 49.44 357 HIS A C 1
ATOM 2814 O O . HIS A 1 357 ? -5.201 -18.301 29.400 1.00 49.44 357 HIS A O 1
ATOM 2820 N N . THR A 1 358 ? -7.259 -18.863 28.733 1.00 37.56 358 THR A N 1
ATOM 2821 C CA . THR A 1 358 ? -6.938 -20.271 28.533 1.00 37.56 358 THR A CA 1
ATOM 2822 C C . THR A 1 358 ? -6.526 -20.383 27.078 1.00 37.56 358 THR A C 1
ATOM 2824 O O . THR A 1 358 ? -7.353 -20.245 26.178 1.00 37.56 358 THR A O 1
ATOM 2827 N N . SER A 1 359 ? -5.227 -20.544 26.843 1.00 33.12 359 SER A N 1
ATOM 2828 C CA . SER A 1 359 ? -4.693 -20.927 25.543 1.00 33.12 359 SER A CA 1
ATOM 2829 C C . SER A 1 359 ? -5.357 -22.241 25.137 1.00 33.12 359 SER A C 1
ATOM 2831 O O . SER A 1 359 ? -4.965 -23.312 25.598 1.00 33.12 359 SER A O 1
ATOM 2833 N N . LEU A 1 360 ? -6.398 -22.173 24.309 1.00 32.19 360 LEU A N 1
ATOM 2834 C CA . LEU A 1 360 ? -6.827 -23.323 23.531 1.00 32.19 360 LEU A CA 1
ATOM 2835 C C . LEU A 1 360 ? -5.745 -23.529 22.472 1.00 32.19 360 LEU A C 1
ATOM 2837 O O . LEU A 1 360 ? -5.776 -22.916 21.409 1.00 32.19 360 LEU A O 1
ATOM 2841 N N . ASN A 1 361 ? -4.751 -24.346 22.821 1.00 31.48 361 ASN A N 1
ATOM 2842 C CA . ASN A 1 361 ? -3.911 -25.010 21.837 1.00 31.48 361 ASN A CA 1
ATOM 2843 C C . ASN A 1 361 ? -4.842 -25.909 21.015 1.00 31.48 361 ASN A C 1
ATOM 2845 O O . ASN A 1 361 ? -5.276 -26.952 21.509 1.00 31.48 361 ASN A O 1
ATOM 2849 N N . ILE A 1 362 ? -5.184 -25.462 19.808 1.00 33.78 362 ILE A N 1
ATOM 2850 C CA . ILE A 1 362 ? -5.745 -26.300 18.745 1.00 33.78 362 ILE A CA 1
ATOM 2851 C C . ILE A 1 362 ? -4.640 -26.526 17.726 1.00 33.78 362 ILE A C 1
ATOM 2853 O O . ILE A 1 362 ? -3.990 -25.520 17.356 1.00 33.78 362 ILE A O 1
#

Sequence (362 aa):
MSTKPLFLLRKAKKSSGEPDVVLWASDDFESTSTTLDYLLVKSGKKLSNYFKAVATNFPVVNDLPPEGEIDFTWSERYQLSKDSMTWELKPGAAPDDVHHQDNAQETKELAGGQEENAQADAHEDCQDCEVSVATLRFTQRLLHIFTYAAGDRKYLHHATREQRKHITALEMDQENSYVQNLLLAIRGMAEPTTLDNAALLRLTDAIKAVFSITKKHQPYEFKNFISAWLDTEHIDRGLLTKEWRKGNRVSRITRTTSGANAGGGNLTDRGEGFVHDLTSLTRDVATGVLARSMDVDIYNLHPAHAKRIEEIIAENKPPFSVFRDKFITMPGGLDYSRAIVVASVKEAPIGIEVIPHTSLNI

Secondary structure (DSSP, 8-state):
--PPPEEEEEPBPGGG-PPPEEEEESS-HHHHHHHHHHHHHHTT--GGGBPPPEEEPPP--TTPPPTT--BSSHHHHEEE-TTSSSEEEPTTPPPS--------------------S--S---TT-TT--EEGGGS-HHHHHHHIIIIITT-GGGGTEE-HHHHHHHHHHHH-SS-HHHHHHHHHHTT-SGGGG--HHHHHHHHHHHHHHS-TTS---HHHHHHHHHHHHHS-TTTHHHHHHHHHHT---SS--B-TTS-B----S--TT-TT----HHHHHHHHHHHHHTTTS---SSS--HHHHHHHHHHHHH--TTHHHHHHHHHHSTTTTSS-HHHHHHHHHSSPTTTTS--------

Foldseek 3Di:
DFQDKWKKKWCFDPVVPAFIKIAIARDDPVVLQVLVQVVCVVVVHDPVRTDRIDTAPDAPDDPDDPHSDMDRCQCVQWDQDPVNHYIDGDPPRDDPDDDDDDDDDDDDDDDDDDDDDDDPDDPPPDQWDWDFLLPDDLLLSLQQLLPPCVPPVVSLTTDTPVSSVVSVVLCVPPVQQVSVLLCVLPVPDDLLNPDR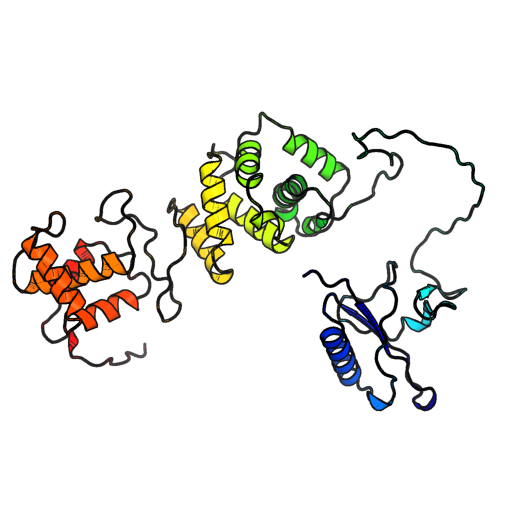SVRSNVLSVLCCLLDPSPDRDHSVLNNLLSQLLSPEDPVCSVVSSVLSNVVQSDSYFDAAPVRAGLAQSDDAPLDPPDRFDLVVLLLLLLLLVVCLPHPADLNDGDPVSVVSSVVCSVVCDPPSVLLSSVLRRDHNSNVDHSVCSSCCSNVPDPCPSVDPDPPPPD

InterPro domains:
  IPR010584 Exodeoxyribonuclease 8 [PF06630] (4-182)